Protein AF-A0A7K3S3Y4-F1 (afdb_monomer)

Sequence (277 aa):
LAARVAGQVHEAARRCLGPGQGELDRAAFEEIFPWRTGWASAVLTEGLLVPAGAGYRFAHEELGDWVQGAHLDLDAALRSLVHRWHRGSGGTVRPPSTEGEPRSLPVPRHRIGPVIQAMVLLGRRQGTAALAHRMADLIEALDRLWTDEGPRDEDAAWWAAHLLGGSLLRVPDARPYLGVLRVLAGRITRRSAAPEGPGDLGAYGEFGPWFWRRLRLPEEDRIDLLRRLVPADGLPRTDGDERYLDAVARRLALDAPAVQPLLCRWFTDERPLLVGP

Solvent-accessible surface area (backbone atoms only — not comparable to full-atom values): 15800 Å² total; per-residue (Å²): 110,69,70,58,54,52,52,42,52,52,50,52,29,51,53,12,72,41,95,54,81,52,30,31,47,57,67,62,43,40,70,68,29,36,64,93,77,49,42,36,59,48,39,48,72,74,46,54,34,36,84,44,94,87,24,29,28,53,56,48,58,71,59,39,18,47,54,27,9,74,67,52,62,57,67,63,46,45,42,61,53,52,47,46,66,70,67,72,76,50,98,63,82,77,70,82,75,66,92,77,68,78,79,78,70,81,79,59,76,88,63,46,53,24,57,29,35,26,49,52,48,42,24,73,75,66,33,63,66,55,36,46,50,55,46,46,52,30,53,56,46,42,62,70,27,44,51,94,93,41,62,78,39,61,65,25,28,49,47,28,40,50,46,45,53,54,30,53,58,64,43,88,62,38,68,89,40,47,68,55,52,51,50,52,35,51,49,49,26,52,57,61,65,56,92,78,67,74,98,64,58,59,64,56,53,77,68,41,50,71,50,66,69,62,39,47,55,59,67,70,62,46,51,56,52,39,65,56,33,40,40,42,57,36,58,94,69,75,90,87,71,72,39,39,60,52,55,48,52,53,47,35,74,75,40,42,86,73,39,52,68,59,55,61,62,50,79,78,57,84,72,77,64,48,75,62,134

Nearest PDB structures (foldseek):
  5vch-assembly2_B  TM=3.611E-01  e=4.356E+00  Kluyveromyces lactis
  7unk-assembly1_A  TM=2.572E-01  e=3.028E+00  Homo sapiens
  5vch-assembly1_A  TM=2.186E-01  e=3.028E+00  Kluyveromyces lactis
  7lbe-assembly1_A  TM=1.608E-01  e=6.269E+00  Human herpesvirus 5 strain Merlin

Structure (mmCIF, N/CA/C/O backbone):
data_AF-A0A7K3S3Y4-F1
#
_entry.id   AF-A0A7K3S3Y4-F1
#
loop_
_atom_site.group_PDB
_atom_site.id
_atom_site.type_symbol
_atom_site.label_atom_id
_atom_site.lab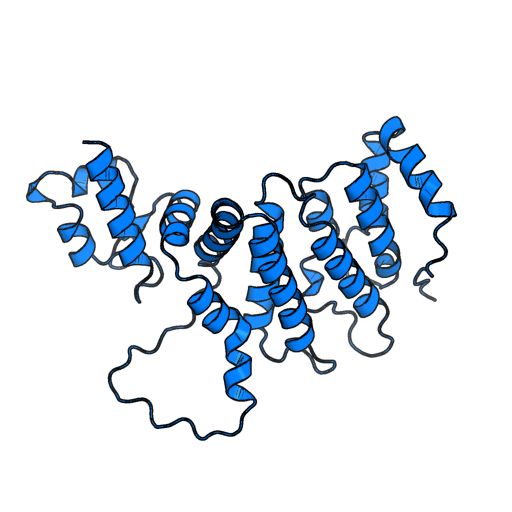el_alt_id
_atom_site.label_comp_id
_atom_site.label_asym_id
_atom_site.label_entity_id
_atom_site.label_seq_id
_atom_site.pdbx_PDB_ins_code
_atom_site.Cartn_x
_atom_site.Cartn_y
_atom_site.Cartn_z
_atom_site.occupancy
_atom_site.B_iso_or_equiv
_atom_site.auth_seq_id
_atom_site.auth_comp_id
_atom_site.auth_asym_id
_atom_site.auth_atom_id
_atom_site.pdbx_PDB_model_num
ATOM 1 N N . LEU A 1 1 ? -23.688 15.994 17.614 1.00 78.44 1 LEU A N 1
ATOM 2 C CA . LEU A 1 1 ? -23.702 14.511 17.641 1.00 78.44 1 LEU A CA 1
ATOM 3 C C . LEU A 1 1 ? -22.558 13.922 16.816 1.00 78.44 1 LEU A C 1
ATOM 5 O O . LEU A 1 1 ? -21.687 13.309 17.411 1.00 78.44 1 LEU A O 1
ATOM 9 N N . ALA A 1 2 ? -22.487 14.185 15.505 1.00 80.75 2 ALA A N 1
ATOM 10 C CA . ALA A 1 2 ? -21.451 13.643 14.612 1.00 80.75 2 ALA A CA 1
ATOM 11 C C . ALA A 1 2 ? -20.000 13.828 15.108 1.00 80.75 2 ALA A C 1
ATOM 13 O O . ALA A 1 2 ? -19.238 12.870 15.132 1.00 80.75 2 ALA A O 1
ATOM 14 N N . ALA A 1 3 ? -19.633 15.019 15.598 1.00 85.62 3 ALA A N 1
ATOM 15 C CA . ALA A 1 3 ? -18.290 15.271 16.139 1.00 85.62 3 ALA A CA 1
ATOM 16 C C . ALA A 1 3 ? -17.945 14.402 17.366 1.00 85.62 3 ALA A C 1
ATOM 18 O O . ALA A 1 3 ? -16.802 13.987 17.534 1.00 85.62 3 ALA A O 1
ATOM 19 N N . ARG A 1 4 ? -18.938 14.088 18.208 1.00 86.62 4 ARG A N 1
ATOM 20 C CA . ARG A 1 4 ? -18.759 13.212 19.374 1.00 86.62 4 ARG A CA 1
ATOM 21 C C . ARG A 1 4 ? -18.530 11.766 18.938 1.00 86.62 4 ARG A C 1
ATOM 23 O O . ARG A 1 4 ? -17.605 11.141 19.440 1.00 86.62 4 ARG A O 1
ATOM 30 N N . VAL A 1 5 ? -19.316 11.288 17.969 1.00 87.50 5 VAL A N 1
ATOM 31 C CA . VAL A 1 5 ? -19.150 9.948 17.379 1.00 87.50 5 VAL A CA 1
ATOM 32 C C . VAL A 1 5 ? -17.773 9.810 16.747 1.00 87.50 5 VAL A C 1
ATOM 34 O O . VAL A 1 5 ? -17.058 8.859 17.040 1.00 87.50 5 VAL A O 1
ATOM 37 N N . ALA A 1 6 ? -17.363 10.799 15.951 1.00 87.25 6 ALA A N 1
ATOM 38 C CA . ALA A 1 6 ? -16.031 10.829 15.364 1.00 87.25 6 ALA A CA 1
ATOM 39 C C . ALA A 1 6 ? -14.945 10.767 16.453 1.00 87.25 6 ALA A C 1
ATOM 41 O O . ALA A 1 6 ? -14.056 9.922 16.385 1.00 87.25 6 ALA A O 1
ATOM 42 N N . GLY A 1 7 ? -15.049 11.593 17.500 1.00 91.69 7 GLY A N 1
ATOM 43 C CA . GLY A 1 7 ? -14.117 11.571 18.631 1.00 91.69 7 GLY A CA 1
ATOM 44 C C . GLY A 1 7 ? -14.015 10.200 19.312 1.00 91.69 7 GLY A C 1
ATOM 45 O O . GLY A 1 7 ? -12.907 9.725 19.558 1.00 91.69 7 GLY A O 1
ATOM 46 N N . GLN A 1 8 ? -15.150 9.537 19.551 1.00 92.88 8 GLN A N 1
ATOM 47 C CA . GLN A 1 8 ? -15.208 8.193 20.140 1.00 92.88 8 GLN A CA 1
ATOM 48 C C . GLN A 1 8 ? -14.585 7.129 19.226 1.00 92.88 8 GLN A C 1
ATOM 50 O O . GLN A 1 8 ? -13.828 6.286 19.698 1.00 92.88 8 GLN A O 1
ATOM 55 N N . VAL A 1 9 ? -14.831 7.200 17.915 1.00 93.25 9 VAL A N 1
ATOM 56 C CA . VAL A 1 9 ? -14.208 6.307 16.922 1.00 93.25 9 VAL A CA 1
ATOM 57 C C . VAL A 1 9 ? -12.689 6.473 16.898 1.00 93.25 9 VAL A C 1
ATOM 59 O O . VAL A 1 9 ? -11.959 5.483 16.894 1.00 93.25 9 VAL A O 1
ATOM 62 N N . HIS A 1 10 ? -12.197 7.713 16.932 1.00 94.12 10 HIS A N 1
ATOM 63 C CA . HIS A 1 10 ? -10.761 7.979 16.993 1.00 94.12 10 HIS A CA 1
ATOM 64 C C . HIS A 1 10 ? -10.130 7.475 18.298 1.00 94.12 10 HIS A C 1
ATOM 66 O O . HIS A 1 10 ? -9.002 6.989 18.261 1.00 94.12 10 HIS A O 1
ATOM 72 N N . GLU A 1 11 ? -10.831 7.571 19.429 1.00 94.12 11 GLU A N 1
ATOM 73 C CA . GLU A 1 11 ? -10.360 7.014 20.702 1.00 94.12 11 GLU A CA 1
ATOM 74 C C . GLU A 1 11 ? -10.335 5.481 20.681 1.00 94.12 11 GLU A C 1
ATOM 76 O O . GLU A 1 11 ? -9.323 4.885 21.046 1.00 94.12 11 GLU A O 1
ATOM 81 N N . ALA A 1 12 ? -11.383 4.837 20.160 1.00 92.94 12 ALA A N 1
ATOM 82 C CA . ALA A 1 12 ? -11.418 3.386 19.989 1.00 92.94 12 ALA A CA 1
ATOM 83 C C . ALA A 1 12 ? -10.243 2.899 19.127 1.00 92.94 12 ALA A C 1
ATOM 85 O O . ALA A 1 12 ? -9.523 1.983 19.515 1.00 92.94 12 ALA A O 1
ATOM 86 N N . ALA A 1 13 ? -9.981 3.572 18.002 1.00 92.38 13 ALA A N 1
ATOM 87 C CA . ALA A 1 13 ? -8.862 3.243 17.126 1.00 92.38 13 ALA A CA 1
ATOM 88 C C . ALA A 1 13 ? -7.492 3.385 17.808 1.00 92.38 13 ALA A C 1
ATOM 90 O O . ALA A 1 13 ? -6.635 2.527 17.602 1.00 92.38 13 ALA A O 1
ATOM 91 N N . ARG A 1 14 ? -7.283 4.416 18.644 1.00 90.31 14 ARG A N 1
ATOM 92 C CA . ARG A 1 14 ? -6.053 4.549 19.445 1.00 90.31 14 ARG A CA 1
ATOM 93 C C . ARG A 1 14 ? -5.861 3.365 20.384 1.00 90.31 14 ARG A C 1
ATOM 95 O O . ARG A 1 14 ? -4.767 2.813 20.444 1.00 90.31 14 ARG A O 1
ATOM 102 N N . ARG A 1 15 ? -6.918 2.947 21.083 1.00 89.94 15 ARG A N 1
ATOM 103 C CA . ARG A 1 15 ? -6.838 1.827 22.033 1.00 89.94 15 ARG A CA 1
ATOM 104 C C . ARG A 1 15 ? -6.610 0.481 21.342 1.00 89.94 15 ARG A C 1
ATOM 106 O O . ARG A 1 15 ? -5.870 -0.341 21.871 1.00 89.94 15 ARG A O 1
ATOM 113 N N . CYS A 1 16 ? -7.122 0.297 20.122 1.00 88.00 16 CYS A N 1
ATOM 114 C CA . CYS A 1 16 ? -6.832 -0.885 19.300 1.00 88.00 16 CYS A CA 1
ATOM 115 C C . CYS A 1 16 ? -5.356 -1.009 18.867 1.00 88.00 16 CYS A C 1
ATOM 117 O O . CYS A 1 16 ? -4.930 -2.101 18.496 1.00 88.00 16 CYS A O 1
ATOM 119 N N . LEU A 1 17 ? -4.570 0.077 18.873 1.00 84.44 17 LEU A N 1
ATOM 120 C CA . LEU A 1 17 ? -3.125 0.028 18.589 1.00 84.44 17 LEU A CA 1
ATOM 121 C C . LEU A 1 17 ? -2.291 -0.460 19.783 1.00 84.44 17 LEU A C 1
ATOM 123 O O . LEU A 1 17 ? -1.097 -0.710 19.631 1.00 84.44 17 LEU A O 1
ATOM 127 N N . GLY A 1 18 ? -2.906 -0.572 20.964 1.00 73.75 18 GLY A N 1
ATOM 128 C CA . GLY A 1 18 ? -2.278 -1.127 22.154 1.00 73.75 18 GLY A CA 1
ATOM 129 C C . GLY A 1 18 ? -1.988 -2.634 22.036 1.00 73.75 18 GLY A C 1
ATOM 130 O O . GLY A 1 18 ? -2.160 -3.239 20.976 1.00 73.75 18 GLY A O 1
ATOM 131 N N . PRO A 1 19 ? -1.576 -3.288 23.135 1.00 65.69 19 PRO A N 1
ATOM 132 C CA . PRO A 1 19 ? -1.140 -4.691 23.135 1.00 65.69 19 PRO A CA 1
ATOM 133 C C . PRO A 1 19 ? -2.202 -5.706 22.665 1.00 65.69 19 PRO A C 1
ATOM 135 O O . PRO A 1 19 ? -1.857 -6.853 22.393 1.00 65.69 19 PRO A O 1
ATOM 138 N N . GLY A 1 20 ? -3.466 -5.293 22.517 1.00 62.38 20 GLY A N 1
ATOM 139 C CA . GLY A 1 20 ? -4.589 -6.102 22.029 1.00 62.38 20 GLY A CA 1
ATOM 140 C C . GLY A 1 20 ? -4.595 -6.414 20.527 1.00 62.38 20 GLY A C 1
ATOM 141 O O . GLY A 1 20 ? -5.620 -6.842 20.016 1.00 62.38 20 GLY A O 1
ATOM 142 N N . GLN A 1 21 ? -3.493 -6.199 19.797 1.00 71.62 21 GLN A N 1
ATOM 143 C CA . GLN A 1 21 ? -3.324 -6.632 18.396 1.00 71.62 21 GLN A CA 1
ATOM 144 C C . GLN A 1 21 ? -4.432 -6.173 17.424 1.00 71.62 21 GLN A C 1
ATOM 146 O O . GLN A 1 21 ? -4.700 -6.828 16.420 1.00 71.62 21 GLN A O 1
ATOM 151 N N . GLY A 1 22 ? -5.052 -5.014 17.662 1.00 76.75 22 GLY A N 1
ATOM 152 C CA . GLY A 1 22 ? -6.164 -4.512 16.846 1.00 76.75 22 GLY A CA 1
ATOM 153 C C . GLY A 1 22 ? -7.556 -4.741 17.427 1.00 76.75 22 GLY A C 1
ATOM 154 O O . GLY A 1 22 ? -8.518 -4.223 16.858 1.00 76.75 22 GLY A O 1
ATOM 155 N N . GLU A 1 23 ? -7.668 -5.449 18.550 1.00 86.50 23 GLU A N 1
ATOM 156 C CA . GLU A 1 23 ? -8.907 -5.592 19.313 1.00 86.50 23 GLU A CA 1
ATOM 157 C C . GLU A 1 23 ? -9.031 -4.499 20.383 1.00 86.50 23 GLU A C 1
ATOM 159 O O . GLU A 1 23 ? -8.057 -4.062 20.999 1.00 86.50 23 GLU A O 1
ATOM 164 N N . LEU A 1 24 ? -10.264 -4.050 20.593 1.00 91.25 24 LEU A N 1
ATOM 165 C CA . LEU A 1 24 ? -10.690 -3.234 21.718 1.00 91.25 24 LEU A CA 1
ATOM 166 C C . LEU A 1 24 ? -11.260 -4.167 22.786 1.00 91.25 24 LEU A C 1
ATOM 168 O O . LEU A 1 24 ? -12.247 -4.864 22.534 1.00 91.25 24 LEU A O 1
ATOM 172 N N . ASP A 1 25 ? -10.661 -4.191 23.973 1.00 91.19 25 ASP A N 1
ATOM 173 C CA . ASP A 1 25 ? -11.186 -5.001 25.068 1.00 91.19 25 ASP A CA 1
ATOM 174 C C . ASP A 1 25 ? -12.583 -4.519 25.518 1.00 91.19 25 ASP A C 1
ATOM 176 O O . ASP A 1 25 ? -13.023 -3.403 25.221 1.00 91.19 25 ASP A O 1
ATOM 180 N N . ARG A 1 26 ? -13.317 -5.380 26.232 1.00 91.50 26 ARG A N 1
ATOM 181 C CA . ARG A 1 26 ? -14.703 -5.084 26.638 1.00 91.50 26 ARG A CA 1
ATOM 182 C C . ARG A 1 26 ? -14.813 -3.886 27.577 1.00 91.50 26 ARG A C 1
ATOM 184 O O . ARG A 1 26 ? -15.823 -3.190 27.522 1.00 91.50 26 ARG A O 1
ATOM 191 N N . ALA A 1 27 ? -13.819 -3.668 28.437 1.00 91.62 27 ALA A N 1
ATOM 192 C CA . ALA A 1 27 ? -13.842 -2.574 29.399 1.00 91.62 27 ALA A CA 1
ATOM 193 C C . ALA A 1 27 ? -13.648 -1.233 28.682 1.00 91.62 27 ALA A C 1
ATOM 195 O O . ALA A 1 27 ? -14.432 -0.307 28.878 1.00 91.62 27 ALA A O 1
ATOM 196 N N . ALA A 1 28 ? -12.673 -1.164 27.775 1.00 92.12 28 ALA A N 1
ATOM 197 C CA . ALA A 1 28 ? -12.430 -0.015 26.921 1.00 92.12 28 ALA A CA 1
ATOM 198 C C . ALA A 1 28 ? -13.605 0.255 25.970 1.00 92.12 28 ALA A C 1
ATOM 200 O O . ALA A 1 28 ? -13.952 1.413 25.745 1.00 92.12 28 ALA A O 1
ATOM 201 N N . PHE A 1 29 ? -14.254 -0.790 25.442 1.00 93.94 29 PHE A N 1
ATOM 202 C CA . PHE A 1 29 ? -15.472 -0.633 24.646 1.00 93.94 29 PHE A CA 1
ATOM 203 C C . PHE A 1 29 ? -16.601 0.011 25.455 1.00 93.94 29 PHE A C 1
ATOM 205 O O . PHE A 1 29 ? -17.167 0.996 24.991 1.00 93.94 29 PHE A O 1
ATOM 212 N N . GLU A 1 30 ? -16.896 -0.489 26.659 1.00 94.44 30 GLU A N 1
ATOM 213 C CA . GLU A 1 30 ? -17.970 0.062 27.500 1.00 94.44 30 GLU A CA 1
ATOM 214 C C . GLU A 1 30 ? -17.675 1.494 27.966 1.00 94.44 30 GLU A C 1
ATOM 216 O O . GLU A 1 30 ? -18.580 2.323 28.075 1.00 94.44 30 GLU A O 1
ATOM 221 N N . GLU A 1 31 ? -16.405 1.822 28.201 1.00 94.38 31 GLU A N 1
ATOM 222 C CA . GLU A 1 31 ? -15.994 3.182 28.550 1.00 94.38 31 GLU A CA 1
ATOM 223 C C . GLU A 1 31 ? -16.272 4.174 27.408 1.00 94.38 31 GLU A C 1
ATOM 225 O O . GLU A 1 31 ? -16.770 5.280 27.640 1.00 94.38 31 GLU A O 1
ATOM 230 N N . ILE A 1 32 ? -15.983 3.776 26.164 1.00 94.44 32 ILE A N 1
ATOM 231 C CA . ILE A 1 32 ? -16.151 4.630 24.981 1.00 94.44 32 ILE A CA 1
ATOM 232 C C . ILE A 1 32 ? -17.615 4.651 24.515 1.00 94.44 32 ILE A C 1
ATOM 234 O O . ILE A 1 32 ? -18.126 5.715 24.144 1.00 94.44 32 ILE A O 1
ATOM 238 N N . PHE A 1 33 ? -18.297 3.505 24.556 1.00 94.69 33 PHE A N 1
ATOM 239 C CA . PHE A 1 33 ? -19.667 3.291 24.084 1.00 94.69 33 PHE A CA 1
ATOM 240 C C . PHE A 1 33 ? -20.527 2.639 25.177 1.00 94.69 33 PHE A C 1
ATOM 242 O O . PHE A 1 33 ? -20.762 1.437 25.127 1.00 94.69 33 PHE A O 1
ATOM 249 N N . PRO A 1 34 ? -21.058 3.412 26.140 1.00 94.50 34 PRO A N 1
ATOM 250 C CA . PRO A 1 34 ? -21.762 2.818 27.272 1.00 94.50 34 PRO A CA 1
ATOM 251 C C . PRO A 1 34 ? -23.074 2.124 26.876 1.00 94.50 34 PRO A C 1
ATOM 253 O O . PRO A 1 34 ? -23.901 2.704 26.157 1.00 94.50 34 PRO A O 1
ATOM 256 N N . TRP A 1 35 ? -23.335 0.934 27.427 1.00 92.19 35 TRP A N 1
ATOM 257 C CA . TRP A 1 35 ? -24.617 0.227 27.281 1.00 92.19 35 TRP A CA 1
ATOM 258 C C . TRP A 1 35 ? -25.782 1.048 27.832 1.00 92.19 35 TRP A C 1
ATOM 260 O O . TRP A 1 35 ? -26.833 1.147 27.200 1.00 92.19 35 TRP A O 1
ATOM 270 N N . ARG A 1 36 ? -25.580 1.707 28.984 1.00 92.25 36 ARG A N 1
ATOM 271 C CA . ARG A 1 36 ? -26.623 2.476 29.696 1.00 92.25 36 ARG A CA 1
ATOM 272 C C . ARG A 1 36 ? -27.229 3.622 28.880 1.00 92.25 36 ARG A C 1
ATOM 274 O O . ARG A 1 36 ? -28.320 4.084 29.189 1.00 92.25 36 ARG A O 1
ATOM 281 N N . THR A 1 37 ? -26.507 4.114 27.877 1.00 90.75 37 THR A N 1
ATOM 282 C CA . THR A 1 37 ? -26.944 5.206 26.998 1.00 90.75 37 THR A CA 1
ATOM 283 C C . THR A 1 37 ? -27.369 4.712 25.611 1.00 90.75 37 THR A C 1
ATOM 285 O O . THR A 1 37 ? -27.675 5.538 24.756 1.00 90.75 37 THR A O 1
ATOM 288 N N . GLY A 1 38 ? -27.372 3.395 25.366 1.00 90.75 38 GLY A N 1
ATOM 289 C CA . GLY A 1 38 ? -27.734 2.779 24.083 1.00 90.75 38 GLY A CA 1
ATOM 290 C C . GLY A 1 38 ? -26.659 2.864 22.992 1.00 90.75 38 GLY A C 1
ATOM 291 O O . GLY A 1 38 ? -26.880 2.383 21.882 1.00 90.75 38 GLY A O 1
ATOM 292 N N . TRP A 1 39 ? -25.488 3.442 23.287 1.00 93.19 39 TRP A N 1
ATOM 293 C CA . TRP A 1 39 ? -24.421 3.638 22.298 1.00 93.19 39 TRP A CA 1
ATOM 294 C C . TRP A 1 39 ? -23.791 2.326 21.846 1.00 93.19 39 TRP A C 1
ATOM 296 O O . TRP A 1 39 ? -23.583 2.151 20.649 1.00 93.19 39 TRP A O 1
ATOM 306 N N . ALA A 1 40 ? -23.531 1.401 22.775 1.00 93.12 40 ALA A N 1
ATOM 307 C CA . ALA A 1 40 ? -23.026 0.069 22.446 1.00 93.12 40 ALA A CA 1
ATOM 308 C C . ALA A 1 40 ? -23.927 -0.638 21.423 1.00 93.12 40 ALA A C 1
ATOM 310 O O . ALA A 1 40 ? -23.458 -1.063 20.369 1.00 93.12 40 ALA A O 1
ATOM 311 N N . SER A 1 41 ? -25.235 -0.692 21.692 1.00 93.00 41 SER A N 1
ATOM 312 C CA . SER A 1 41 ? -26.210 -1.311 20.792 1.00 93.00 41 SER A CA 1
ATOM 313 C C . SER A 1 41 ? -26.231 -0.643 19.420 1.00 93.00 41 SER A C 1
ATOM 315 O O . SER A 1 41 ? -26.242 -1.347 18.414 1.00 93.00 41 SER A O 1
ATOM 317 N N . ALA A 1 42 ? -26.190 0.692 19.362 1.00 93.25 42 ALA A N 1
ATOM 318 C CA . ALA A 1 42 ? -26.152 1.423 18.097 1.00 93.25 42 ALA A CA 1
ATOM 319 C C . ALA A 1 42 ? -24.884 1.097 17.289 1.00 93.25 42 ALA A C 1
ATOM 321 O O . ALA A 1 42 ? -24.976 0.739 16.125 1.00 93.25 42 ALA A O 1
ATOM 322 N N . VAL A 1 43 ? -23.704 1.137 17.911 1.00 93.75 43 VAL A N 1
ATOM 323 C CA . VAL A 1 43 ? -22.420 0.860 17.239 1.00 93.75 43 VAL A CA 1
ATOM 324 C C . VAL A 1 43 ? -22.343 -0.562 16.678 1.00 93.75 43 VAL A C 1
ATOM 326 O O . VAL A 1 43 ? -21.780 -0.757 15.601 1.00 93.75 43 VAL A O 1
ATOM 329 N N . LEU A 1 44 ? -22.911 -1.541 17.387 1.00 94.56 44 LEU A N 1
ATOM 330 C CA . LEU A 1 44 ? -22.964 -2.934 16.935 1.00 94.56 44 LEU A CA 1
ATOM 331 C C . LEU A 1 44 ? -24.028 -3.152 15.851 1.00 94.56 44 LEU A C 1
ATOM 333 O O . LEU A 1 44 ? -23.782 -3.880 14.895 1.00 94.56 44 LEU A O 1
ATOM 337 N N . THR A 1 45 ? -25.192 -2.508 15.979 1.00 94.75 45 THR A N 1
ATOM 338 C CA . THR A 1 45 ? -26.296 -2.631 15.007 1.00 94.75 45 THR A CA 1
ATOM 339 C C . THR A 1 45 ? -25.945 -1.965 13.680 1.00 94.75 45 THR A C 1
ATOM 341 O O . THR A 1 45 ? -26.169 -2.546 12.624 1.00 94.75 45 THR A O 1
ATOM 344 N N . GLU A 1 46 ? -25.326 -0.785 13.732 1.00 92.81 46 GLU A N 1
ATOM 345 C CA . GLU A 1 46 ? -24.835 -0.056 12.555 1.00 92.81 46 GLU A CA 1
ATOM 346 C C . GLU A 1 46 ? -23.546 -0.669 11.976 1.00 92.81 46 GLU A C 1
ATOM 348 O O . GLU A 1 46 ? -22.994 -0.159 11.003 1.00 92.81 46 GLU A O 1
ATOM 353 N N . GLY A 1 47 ? -23.027 -1.748 12.576 1.00 92.25 47 GLY A N 1
ATOM 354 C CA . GLY A 1 47 ? -21.874 -2.480 12.058 1.00 92.25 47 GLY A CA 1
ATOM 355 C C . GLY A 1 47 ? -20.570 -1.682 12.069 1.00 92.25 47 GLY A C 1
ATOM 356 O O . GLY A 1 47 ? -19.674 -1.961 11.281 1.00 92.25 47 GLY A O 1
ATOM 357 N N . LEU A 1 48 ? -20.422 -0.688 12.945 1.00 93.31 48 LEU A N 1
ATOM 358 C CA . LEU A 1 48 ? -19.165 0.051 13.074 1.00 93.31 48 LEU A CA 1
ATOM 359 C C . LEU A 1 48 ? -18.093 -0.811 13.763 1.00 93.31 48 LEU A C 1
ATOM 361 O O . LEU A 1 48 ? -16.946 -0.879 13.309 1.00 93.31 48 LEU A O 1
ATOM 365 N N . LEU A 1 49 ? -18.481 -1.496 14.842 1.00 94.06 49 LEU A N 1
ATOM 366 C CA . LEU A 1 49 ? -17.669 -2.505 15.519 1.00 94.06 49 LEU A CA 1
ATOM 367 C C . LEU A 1 49 ? -18.410 -3.843 15.517 1.00 94.06 49 LEU A C 1
ATOM 369 O O . LEU A 1 49 ? -19.636 -3.886 15.557 1.00 94.06 49 LEU A O 1
ATOM 373 N N . VAL A 1 50 ? -17.655 -4.937 15.508 1.00 94.56 50 VAL A N 1
ATOM 374 C CA . VAL A 1 50 ? -18.172 -6.304 15.630 1.00 94.56 50 VAL A CA 1
ATOM 375 C C . VAL A 1 50 ? -17.428 -7.051 16.731 1.00 94.56 50 VAL A C 1
ATOM 377 O O . VAL A 1 50 ? -16.245 -6.770 16.958 1.00 94.56 50 VAL A O 1
ATOM 380 N N . PRO A 1 51 ? -18.078 -8.009 17.412 1.00 92.56 51 PRO A N 1
ATOM 381 C CA . PRO A 1 51 ? -17.393 -8.895 18.341 1.00 92.56 51 PRO A CA 1
ATOM 382 C C . PRO A 1 51 ? -16.260 -9.655 17.642 1.00 92.56 51 PRO A C 1
ATOM 384 O O . PRO A 1 51 ? -16.440 -10.189 16.545 1.00 92.56 51 PRO A O 1
ATOM 387 N N . ALA A 1 52 ? -15.097 -9.715 18.282 1.00 87.44 52 ALA A N 1
ATOM 388 C CA . ALA A 1 52 ? -13.954 -10.501 17.834 1.00 87.44 52 ALA A CA 1
ATOM 389 C C . ALA A 1 52 ? -13.198 -11.029 19.051 1.00 87.44 52 ALA A C 1
ATOM 391 O O . ALA A 1 52 ? -12.786 -10.256 19.912 1.00 87.44 52 ALA A O 1
ATOM 392 N N . GLY A 1 53 ? -13.085 -12.357 19.145 1.00 85.31 53 GLY A N 1
ATOM 393 C CA . GLY A 1 53 ? -12.446 -13.011 20.281 1.00 85.31 53 GLY A CA 1
ATOM 394 C C . GLY A 1 53 ? -13.069 -12.593 21.615 1.00 85.31 53 GLY A C 1
ATOM 395 O O . GLY A 1 53 ? -14.268 -12.770 21.852 1.00 85.31 53 GLY A O 1
ATOM 396 N N . ALA A 1 54 ? -12.237 -12.037 22.496 1.00 84.31 54 ALA A N 1
ATOM 397 C CA . ALA A 1 54 ? -12.662 -11.557 23.807 1.00 84.31 54 ALA A CA 1
ATOM 398 C C . ALA A 1 54 ? -13.208 -10.119 23.780 1.00 84.31 54 ALA A C 1
ATOM 400 O O . ALA A 1 54 ? -13.836 -9.710 24.757 1.00 84.31 54 ALA A O 1
ATOM 401 N N . GLY A 1 55 ? -13.009 -9.369 22.694 1.00 91.44 55 GLY A N 1
ATOM 402 C CA . GLY A 1 55 ? -13.336 -7.950 22.583 1.00 91.44 55 GLY A CA 1
ATOM 403 C C . GLY A 1 55 ? -14.107 -7.600 21.311 1.00 91.44 55 GLY A C 1
ATOM 404 O O . GLY A 1 55 ? -15.011 -8.321 20.879 1.00 91.44 55 GLY A O 1
ATOM 405 N N . TYR A 1 56 ? -13.762 -6.451 20.739 1.00 93.12 56 TYR A N 1
ATOM 406 C CA . TYR A 1 56 ? -14.395 -5.877 19.557 1.00 93.12 56 TYR A CA 1
ATOM 407 C C . TYR A 1 56 ? -13.345 -5.409 18.554 1.00 93.12 56 TYR A C 1
ATOM 409 O O . TYR A 1 56 ? -12.257 -4.982 18.928 1.00 93.12 56 TYR A O 1
ATOM 417 N N . ARG A 1 57 ? -13.685 -5.417 17.268 1.00 92.19 57 ARG A N 1
ATOM 418 C CA . ARG A 1 57 ? -12.856 -4.839 16.200 1.00 92.19 57 ARG A CA 1
ATOM 419 C C . ARG A 1 57 ? -13.711 -4.031 15.240 1.00 92.19 57 ARG A C 1
ATOM 421 O O . ARG A 1 57 ? -14.924 -4.216 15.189 1.00 92.19 57 ARG A O 1
ATOM 428 N N . PHE A 1 58 ? -13.080 -3.181 14.437 1.00 94.00 58 PHE A N 1
ATOM 429 C CA . PHE A 1 58 ? -13.761 -2.547 13.310 1.00 94.00 58 PHE A CA 1
ATOM 430 C C . PHE A 1 58 ? -14.295 -3.610 12.353 1.00 94.00 58 PHE A C 1
ATOM 432 O O . PHE A 1 58 ? -13.579 -4.546 11.983 1.00 94.00 58 PHE A O 1
ATOM 439 N N . ALA A 1 59 ? -15.570 -3.478 11.986 1.00 93.25 59 ALA A N 1
ATOM 440 C CA . ALA A 1 59 ? -16.202 -4.417 11.067 1.00 93.25 59 ALA A CA 1
ATOM 441 C C . ALA A 1 59 ? -15.561 -4.326 9.680 1.00 93.25 59 ALA A C 1
ATOM 443 O O . ALA A 1 59 ? -15.218 -5.344 9.081 1.00 93.25 59 ALA A O 1
ATOM 444 N N . HIS A 1 60 ? -15.345 -3.090 9.221 1.00 92.19 60 HIS A N 1
ATOM 445 C CA . HIS A 1 60 ? -14.672 -2.779 7.971 1.00 92.19 60 HIS A CA 1
ATOM 446 C C . HIS A 1 60 ? -13.177 -2.575 8.207 1.00 92.19 60 HIS A C 1
ATOM 448 O O . HIS A 1 60 ? -12.765 -1.593 8.827 1.00 92.19 60 HIS A O 1
ATOM 454 N N . GLU A 1 61 ? -12.374 -3.495 7.678 1.00 89.31 61 GLU A N 1
ATOM 455 C CA . GLU A 1 61 ? -10.915 -3.473 7.801 1.00 89.31 61 GLU A CA 1
ATOM 456 C C . GLU A 1 61 ? -10.316 -2.189 7.220 1.00 89.31 61 GLU A C 1
ATOM 458 O O . GLU A 1 61 ? -9.562 -1.513 7.908 1.00 89.31 61 GLU A O 1
ATOM 463 N N . GLU A 1 62 ? -10.743 -1.763 6.025 1.00 90.69 62 GLU A N 1
ATOM 464 C CA . GLU A 1 62 ? -10.237 -0.532 5.401 1.00 90.69 62 GLU A CA 1
ATOM 465 C C . GLU A 1 62 ? -10.488 0.722 6.254 1.00 90.69 62 GLU A C 1
ATOM 467 O O . GLU A 1 62 ? -9.623 1.597 6.350 1.00 90.69 62 GLU A O 1
ATOM 472 N N . LEU A 1 63 ? -11.659 0.806 6.899 1.00 91.44 63 LEU A N 1
ATOM 473 C CA . LEU A 1 63 ? -11.980 1.896 7.821 1.00 91.44 63 LEU A CA 1
ATOM 474 C C . LEU A 1 63 ? -11.101 1.813 9.072 1.00 91.44 63 LEU A C 1
ATOM 476 O O . LEU A 1 63 ? -10.517 2.818 9.474 1.00 91.44 63 LEU A O 1
ATOM 480 N N . GLY A 1 64 ? -11.003 0.623 9.672 1.00 91.81 64 GLY A N 1
ATOM 481 C CA . GLY A 1 64 ? -10.164 0.376 10.841 1.00 91.81 64 GLY A CA 1
ATOM 482 C C . GLY A 1 64 ? -8.713 0.770 10.582 1.00 91.81 64 GLY A C 1
ATOM 483 O O . GLY A 1 64 ? -8.152 1.560 11.337 1.00 91.81 64 GLY A O 1
ATOM 484 N N . ASP A 1 65 ? -8.143 0.315 9.469 1.00 93.88 65 ASP A N 1
ATOM 485 C CA . ASP A 1 65 ? -6.792 0.646 9.026 1.00 93.88 65 ASP A CA 1
ATOM 486 C C . ASP A 1 65 ? -6.590 2.144 8.850 1.00 93.88 65 ASP A C 1
ATOM 488 O O . ASP A 1 65 ? -5.570 2.692 9.268 1.00 93.88 65 ASP A O 1
ATOM 492 N N . TRP A 1 66 ? -7.557 2.819 8.227 1.00 93.75 66 TRP A N 1
ATOM 493 C CA . TRP A 1 66 ? -7.477 4.251 7.979 1.00 93.75 66 TRP A CA 1
ATOM 494 C C . TRP A 1 66 ? -7.485 5.060 9.282 1.00 93.75 66 TRP A C 1
ATOM 496 O O . TRP A 1 66 ? -6.621 5.923 9.470 1.00 93.75 66 TRP A O 1
ATOM 506 N N . VAL A 1 67 ? -8.406 4.767 10.211 1.00 93.94 67 VAL A N 1
ATOM 507 C CA . VAL A 1 67 ? -8.477 5.493 11.492 1.00 93.94 67 VAL A CA 1
ATOM 508 C C . VAL A 1 67 ? -7.293 5.134 12.396 1.00 93.94 67 VAL A C 1
ATOM 510 O O . VAL A 1 67 ? -6.728 6.017 13.039 1.00 93.94 67 VAL A O 1
ATOM 513 N N . GLN A 1 68 ? -6.882 3.865 12.440 1.00 93.75 68 GLN A N 1
ATOM 514 C CA . GLN A 1 68 ? -5.735 3.419 13.238 1.00 93.75 68 GLN A CA 1
ATOM 515 C C . GLN A 1 68 ? -4.424 3.999 12.694 1.00 93.75 68 GLN A C 1
ATOM 517 O O . GLN A 1 68 ? -3.641 4.564 13.455 1.00 93.75 68 GLN A O 1
ATOM 522 N N . GLY A 1 69 ? -4.208 3.966 11.377 1.00 93.25 69 GLY A N 1
ATOM 523 C CA . GLY A 1 69 ? -3.030 4.556 10.739 1.00 93.25 69 GLY A CA 1
ATOM 524 C C . GLY A 1 69 ? -2.890 6.061 10.989 1.00 93.25 69 GLY A C 1
ATOM 525 O O . GLY A 1 69 ? -1.778 6.580 11.013 1.00 93.25 69 GLY A O 1
ATOM 526 N N . ALA A 1 70 ? -3.994 6.770 11.249 1.00 93.88 70 ALA A N 1
ATOM 527 C CA . ALA A 1 70 ? -3.961 8.189 11.600 1.00 93.88 70 ALA A CA 1
ATOM 528 C C . ALA A 1 70 ? -3.345 8.487 12.978 1.00 93.88 70 ALA A C 1
ATOM 530 O O . ALA A 1 70 ? -2.905 9.624 13.187 1.00 93.88 70 ALA A O 1
ATOM 531 N N . HIS A 1 71 ? -3.318 7.496 13.876 1.00 93.62 71 HIS A N 1
ATOM 532 C CA . HIS A 1 71 ? -2.780 7.593 15.240 1.00 93.62 71 HIS A CA 1
ATOM 533 C C . HIS A 1 71 ? -1.505 6.771 15.461 1.00 93.62 71 HIS A C 1
ATOM 535 O O . HIS A 1 71 ? -0.914 6.851 16.535 1.00 93.62 71 HIS A O 1
ATOM 541 N N . LEU A 1 72 ? -1.093 5.969 14.480 1.00 93.38 72 LEU A N 1
ATOM 542 C CA . LEU A 1 72 ? 0.099 5.136 14.568 1.00 93.38 72 LEU A CA 1
ATOM 543 C C . LEU A 1 72 ? 1.371 6.000 14.615 1.00 93.38 72 LEU A C 1
ATOM 545 O O . LEU A 1 72 ? 1.585 6.844 13.743 1.00 93.38 72 LEU A O 1
ATOM 549 N N . ASP A 1 73 ? 2.258 5.727 15.576 1.00 92.38 73 ASP A N 1
ATOM 550 C CA . ASP A 1 73 ? 3.645 6.202 15.526 1.00 92.38 73 ASP A CA 1
ATOM 551 C C . ASP A 1 73 ? 4.414 5.397 14.467 1.00 92.38 73 ASP A C 1
ATOM 553 O O . ASP A 1 73 ? 4.894 4.284 14.708 1.00 92.38 73 ASP A O 1
ATOM 557 N N . LEU A 1 74 ? 4.484 5.960 13.260 1.00 94.00 74 LEU A N 1
ATOM 558 C CA . LEU A 1 74 ? 5.127 5.328 12.113 1.00 94.00 74 LEU A CA 1
ATOM 559 C C . LEU A 1 74 ? 6.627 5.094 12.342 1.00 94.00 74 LEU A C 1
ATOM 561 O O . LEU A 1 74 ? 7.151 4.072 11.908 1.00 94.00 74 LEU A O 1
ATOM 565 N N . ASP A 1 75 ? 7.319 5.998 13.037 1.00 93.12 75 ASP A N 1
ATOM 566 C CA . ASP A 1 75 ? 8.756 5.868 13.283 1.00 93.12 75 ASP A CA 1
ATOM 567 C C . ASP A 1 75 ? 9.057 4.720 14.244 1.00 93.12 75 ASP A C 1
ATOM 569 O O . ASP A 1 75 ? 9.952 3.906 13.993 1.00 93.12 75 ASP A O 1
ATOM 573 N N . ALA A 1 76 ? 8.290 4.618 15.330 1.00 90.31 76 ALA A N 1
ATOM 574 C CA . ALA A 1 76 ? 8.389 3.486 16.242 1.00 90.31 76 ALA A CA 1
ATOM 575 C C . ALA A 1 76 ? 8.029 2.164 15.542 1.00 90.31 76 ALA A C 1
ATOM 577 O O . ALA A 1 76 ? 8.733 1.165 15.724 1.00 90.31 76 ALA A O 1
ATOM 578 N N . ALA A 1 77 ? 6.988 2.169 14.700 1.00 92.19 77 ALA A N 1
ATOM 579 C CA . ALA A 1 77 ? 6.569 0.997 13.937 1.00 92.19 77 ALA A CA 1
ATOM 580 C C . ALA A 1 77 ? 7.659 0.528 12.960 1.00 92.19 77 ALA A C 1
ATOM 582 O O . ALA A 1 77 ? 8.074 -0.626 13.031 1.00 92.19 77 ALA A O 1
ATOM 583 N N . LEU A 1 78 ? 8.193 1.408 12.105 1.00 93.25 78 LEU A N 1
ATOM 584 C CA . LEU A 1 78 ? 9.263 1.056 11.161 1.00 93.25 78 LEU A CA 1
ATOM 585 C C . LEU A 1 78 ? 10.524 0.577 11.887 1.00 93.25 78 LEU A C 1
ATOM 587 O O . LEU A 1 78 ? 11.155 -0.398 11.471 1.00 93.25 78 LEU A O 1
ATOM 591 N N . ARG A 1 79 ? 10.867 1.201 13.021 1.00 91.00 79 ARG A N 1
ATOM 592 C CA . ARG A 1 79 ? 12.007 0.769 13.838 1.00 91.00 79 ARG A CA 1
ATOM 593 C C . ARG A 1 79 ? 11.840 -0.661 14.358 1.00 91.00 79 ARG A C 1
ATOM 595 O O . ARG A 1 79 ? 12.809 -1.413 14.362 1.00 91.00 79 ARG A O 1
ATOM 602 N N . SER A 1 80 ? 10.633 -1.026 14.786 1.00 89.88 80 SER A N 1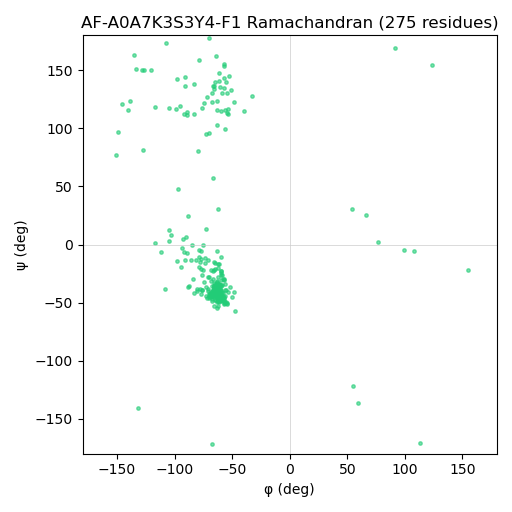
ATOM 603 C CA . SER A 1 80 ? 10.316 -2.358 15.318 1.00 89.88 80 SER A CA 1
ATOM 604 C C . SER A 1 80 ? 10.165 -3.423 14.222 1.00 89.88 80 SER A C 1
ATOM 606 O O . SER A 1 80 ? 10.673 -4.536 14.351 1.00 89.88 80 SER A O 1
ATOM 608 N N . LEU A 1 81 ? 9.490 -3.085 13.121 1.00 91.81 81 LEU A N 1
ATOM 609 C CA . LEU A 1 81 ? 9.137 -4.036 12.065 1.00 91.81 81 LEU A CA 1
ATOM 610 C C . LEU A 1 81 ? 10.278 -4.262 11.073 1.00 91.81 81 LEU A C 1
ATOM 612 O O . LEU A 1 81 ? 10.534 -5.399 10.697 1.00 91.81 81 LEU A O 1
ATOM 616 N N . VAL A 1 82 ? 10.969 -3.191 10.675 1.00 91.12 82 VAL A N 1
ATOM 617 C CA . VAL A 1 82 ? 11.954 -3.221 9.583 1.00 91.12 82 VAL A CA 1
ATOM 618 C C . VAL A 1 82 ? 13.382 -3.095 10.098 1.00 91.12 82 VAL A C 1
ATOM 620 O O . VAL A 1 82 ? 14.267 -3.768 9.587 1.00 91.12 82 VAL A O 1
ATOM 623 N N . HIS A 1 83 ? 13.635 -2.265 11.116 1.00 86.62 83 HIS A N 1
ATOM 624 C CA . HIS A 1 83 ? 15.005 -1.954 11.558 1.00 86.62 83 HIS A CA 1
ATOM 625 C C . HIS A 1 83 ? 15.446 -2.667 12.844 1.00 86.62 83 HIS A C 1
ATOM 627 O O . HIS A 1 83 ? 16.525 -2.377 13.363 1.00 86.62 83 HIS A O 1
ATOM 633 N N . ARG A 1 84 ? 14.664 -3.621 13.368 1.00 81.81 84 ARG A N 1
ATOM 634 C CA . ARG A 1 84 ? 15.015 -4.354 14.601 1.00 81.81 84 ARG A CA 1
ATOM 635 C C . ARG A 1 84 ? 16.333 -5.121 14.498 1.00 81.81 84 ARG A C 1
ATOM 637 O O . ARG A 1 84 ? 17.039 -5.244 15.496 1.00 81.81 84 ARG A O 1
ATOM 644 N N . TRP A 1 85 ? 16.688 -5.581 13.301 1.00 70.62 85 TRP A N 1
ATOM 645 C CA . TRP A 1 85 ? 17.902 -6.353 13.043 1.00 70.62 85 TRP A CA 1
ATOM 646 C C . TRP A 1 85 ? 19.181 -5.561 13.361 1.00 70.62 85 TRP A C 1
ATOM 648 O O . TRP A 1 85 ? 20.161 -6.149 13.811 1.00 70.62 85 TRP A O 1
ATOM 658 N N . HIS A 1 86 ? 19.153 -4.223 13.268 1.00 65.31 86 HIS A N 1
ATOM 659 C CA . HIS A 1 86 ? 20.278 -3.371 13.672 1.00 65.31 86 HIS A CA 1
ATOM 660 C C . HIS A 1 86 ? 20.650 -3.521 15.157 1.00 65.31 86 HIS A C 1
ATOM 662 O O . HIS A 1 86 ? 21.786 -3.235 15.531 1.00 65.31 86 HIS A O 1
ATOM 668 N N . ARG A 1 87 ? 19.725 -3.982 16.013 1.00 59.66 87 ARG A N 1
ATOM 669 C CA . ARG A 1 87 ? 19.990 -4.206 17.444 1.00 59.66 87 ARG A CA 1
ATOM 670 C C . ARG A 1 87 ? 20.751 -5.503 17.727 1.00 59.66 87 ARG A C 1
ATOM 672 O O . ARG A 1 87 ? 21.326 -5.616 18.801 1.00 59.66 87 ARG A O 1
ATOM 679 N N . GLY A 1 88 ? 20.756 -6.462 16.797 1.00 52.28 88 GLY A N 1
ATOM 680 C CA . GLY A 1 88 ? 21.443 -7.751 16.950 1.00 52.28 88 GLY A CA 1
ATOM 681 C C . GLY A 1 88 ? 22.883 -7.770 16.429 1.00 52.28 88 GLY A C 1
ATOM 682 O O . GLY A 1 88 ? 23.623 -8.697 16.732 1.00 52.28 88 GLY A O 1
ATOM 683 N N . SER A 1 89 ? 23.296 -6.758 15.658 1.00 47.97 89 SER A N 1
ATOM 684 C CA . SER A 1 89 ? 24.626 -6.706 15.022 1.00 47.97 89 SER A CA 1
ATOM 685 C C . SER A 1 89 ? 25.714 -6.050 15.884 1.00 47.97 89 SER A C 1
ATOM 687 O O . SER A 1 89 ? 26.883 -6.071 15.510 1.00 47.97 89 SER A O 1
ATOM 689 N N . GLY A 1 90 ? 25.351 -5.461 17.027 1.00 42.28 90 GLY A N 1
ATOM 690 C CA . GLY A 1 90 ? 26.294 -4.986 18.037 1.00 42.28 90 GLY A CA 1
ATOM 691 C C . GLY A 1 90 ? 26.291 -5.952 19.213 1.00 42.28 90 GLY A C 1
ATOM 692 O O . GLY A 1 90 ? 25.259 -6.112 19.854 1.00 42.28 90 GLY A O 1
ATOM 693 N N . GLY A 1 91 ? 27.424 -6.599 19.490 1.00 39.00 91 GLY A N 1
ATOM 694 C CA . GLY A 1 91 ? 27.624 -7.499 20.630 1.00 39.00 91 GLY A CA 1
ATOM 695 C C . GLY A 1 91 ? 27.582 -6.791 21.987 1.00 39.00 91 GLY A C 1
ATOM 696 O O . GLY A 1 91 ? 28.538 -6.855 22.753 1.00 39.00 91 GLY A O 1
ATOM 697 N N . THR A 1 92 ? 26.491 -6.101 22.298 1.00 41.72 92 THR A N 1
ATOM 698 C CA . THR A 1 92 ? 26.199 -5.591 23.632 1.00 41.72 92 THR A CA 1
ATOM 699 C C . THR A 1 92 ? 25.233 -6.544 24.313 1.00 41.72 92 THR A C 1
ATOM 701 O O . THR A 1 92 ? 24.102 -6.754 23.877 1.00 41.72 92 THR A O 1
ATOM 704 N N . VAL A 1 93 ? 25.721 -7.144 25.399 1.00 42.16 93 VAL A N 1
ATOM 705 C CA . VAL A 1 93 ? 24.944 -7.901 26.381 1.00 42.16 93 VAL A CA 1
ATOM 706 C C . VAL A 1 93 ? 23.622 -7.177 26.619 1.00 42.16 93 VAL A C 1
ATOM 708 O O . VAL A 1 93 ? 23.606 -6.044 27.102 1.00 42.16 93 VAL A O 1
ATOM 711 N N . ARG A 1 94 ? 22.512 -7.823 26.245 1.00 44.19 94 ARG A N 1
ATOM 712 C CA . ARG A 1 94 ? 21.166 -7.345 26.556 1.00 44.19 94 ARG A CA 1
ATOM 713 C C . ARG A 1 94 ? 21.098 -7.191 28.082 1.00 44.19 94 ARG A C 1
ATOM 715 O O . ARG A 1 94 ? 21.241 -8.212 28.758 1.00 44.19 94 ARG A O 1
ATOM 722 N N . PRO A 1 95 ? 20.918 -5.980 28.647 1.00 39.22 95 PRO A N 1
ATOM 723 C CA . PRO A 1 95 ? 20.658 -5.876 30.076 1.00 39.22 95 PRO A CA 1
ATOM 724 C C . PRO A 1 95 ? 19.412 -6.720 30.380 1.00 39.22 95 PRO A C 1
ATOM 726 O O . PRO A 1 95 ? 18.523 -6.794 29.522 1.00 39.22 95 PRO A O 1
ATOM 729 N N . PRO A 1 96 ? 19.348 -7.416 31.530 1.00 37.88 96 PRO A N 1
ATOM 730 C CA . PRO A 1 96 ? 18.163 -8.174 31.895 1.00 37.88 96 PRO A CA 1
ATOM 731 C C . PRO A 1 96 ? 16.974 -7.219 31.840 1.00 37.88 96 PRO A C 1
ATOM 733 O O . PRO A 1 96 ? 16.915 -6.236 32.574 1.00 37.88 96 PRO A O 1
ATOM 736 N N . SER A 1 97 ? 16.075 -7.470 30.892 1.00 46.97 97 SER A N 1
ATOM 737 C CA . SER A 1 97 ? 14.820 -6.747 30.755 1.00 46.97 97 SER A CA 1
ATOM 738 C C . SER A 1 97 ? 14.106 -6.827 32.098 1.00 46.97 97 SER A C 1
ATOM 740 O O . SER A 1 97 ? 13.797 -7.928 32.554 1.00 46.97 97 SER A O 1
ATOM 742 N N . THR A 1 98 ? 13.908 -5.675 32.735 1.00 39.47 98 THR A N 1
ATOM 743 C CA . THR A 1 98 ? 13.144 -5.527 33.973 1.00 39.47 98 THR A CA 1
ATOM 744 C C . THR A 1 98 ? 11.809 -6.247 33.826 1.00 39.47 98 THR A C 1
ATOM 746 O O . THR A 1 98 ? 11.049 -5.973 32.894 1.00 39.47 98 THR A O 1
ATOM 749 N N . GLU A 1 99 ? 11.552 -7.200 34.721 1.00 36.41 99 GLU A N 1
ATOM 750 C CA . GLU A 1 99 ? 10.288 -7.923 34.829 1.00 36.41 99 GLU A CA 1
ATOM 751 C C . GLU A 1 99 ? 9.152 -6.905 35.015 1.00 36.41 99 GLU A C 1
ATOM 753 O O . GLU A 1 99 ? 8.968 -6.354 36.096 1.00 36.41 99 GLU A O 1
ATOM 758 N N . GLY A 1 100 ? 8.439 -6.579 33.934 1.00 40.06 100 GLY A N 1
ATOM 759 C CA . GLY A 1 100 ? 7.368 -5.580 33.962 1.00 40.06 100 GLY A CA 1
ATOM 760 C C . GLY A 1 100 ? 7.077 -4.898 32.626 1.00 40.06 100 GLY A C 1
ATOM 761 O O . GLY A 1 100 ? 5.959 -4.429 32.436 1.00 40.06 100 GLY A O 1
ATOM 762 N N . GLU A 1 101 ? 8.015 -4.878 31.671 1.00 37.53 101 GLU A N 1
ATOM 763 C CA . GLU A 1 101 ? 7.679 -4.424 30.315 1.00 37.53 101 GLU A CA 1
ATOM 764 C C . GLU A 1 101 ? 6.862 -5.508 29.592 1.00 37.53 101 GLU A C 1
ATOM 766 O O . GLU A 1 101 ? 7.335 -6.646 29.457 1.00 37.53 101 GLU A O 1
ATOM 771 N N . PRO A 1 102 ? 5.632 -5.203 29.130 1.00 39.84 102 PRO A N 1
ATOM 772 C CA . PRO A 1 102 ? 4.854 -6.154 28.358 1.00 39.84 102 PRO A CA 1
ATOM 773 C C . PRO A 1 102 ? 5.661 -6.509 27.111 1.00 39.84 102 PRO A C 1
ATOM 775 O O . PRO A 1 102 ? 5.936 -5.651 26.273 1.00 39.84 102 PRO A O 1
ATOM 778 N N . ARG A 1 103 ? 6.072 -7.779 27.002 1.00 44.12 103 ARG A N 1
ATOM 779 C CA . ARG A 1 103 ? 6.759 -8.290 25.813 1.00 44.12 103 ARG A CA 1
ATOM 780 C C . ARG A 1 103 ? 5.879 -7.956 24.613 1.00 44.12 103 ARG A C 1
ATOM 782 O O . ARG A 1 103 ? 4.777 -8.492 24.507 1.00 44.12 103 ARG A O 1
ATOM 789 N N . SER A 1 104 ? 6.337 -7.059 23.741 1.00 53.47 104 SER A N 1
ATOM 790 C CA . SER A 1 104 ? 5.624 -6.741 22.509 1.00 53.47 104 SER A CA 1
ATOM 791 C C . SER A 1 104 ? 5.588 -8.014 21.673 1.00 53.47 104 SER A C 1
ATOM 793 O O . SER A 1 104 ? 6.608 -8.419 21.111 1.00 53.47 104 SER A O 1
ATOM 795 N N . LEU A 1 105 ? 4.441 -8.690 21.651 1.00 55.16 105 LEU A N 1
ATOM 796 C CA . LEU A 1 105 ? 4.233 -9.810 20.747 1.00 55.16 105 LEU A CA 1
ATOM 797 C C . LEU A 1 105 ? 4.496 -9.316 19.314 1.00 55.16 105 LEU A C 1
ATOM 799 O O . LEU A 1 105 ? 4.125 -8.178 19.000 1.00 55.16 105 LEU A O 1
ATOM 803 N N . PRO A 1 106 ? 5.158 -10.122 18.465 1.00 69.31 106 PRO A N 1
ATOM 804 C CA . PRO A 1 106 ? 5.435 -9.731 17.091 1.00 69.31 106 PRO A CA 1
ATOM 805 C C . PRO A 1 106 ? 4.124 -9.344 16.406 1.00 69.31 106 PRO A C 1
ATOM 807 O O . PRO A 1 106 ? 3.126 -10.057 16.515 1.00 69.31 106 PRO A O 1
ATOM 810 N N . VAL A 1 107 ? 4.119 -8.183 15.749 1.00 77.62 107 VAL A N 1
ATOM 811 C CA . VAL A 1 107 ? 2.930 -7.664 15.069 1.00 77.62 107 VAL A CA 1
ATOM 812 C C . VAL A 1 107 ? 2.554 -8.638 13.949 1.00 77.62 107 VAL A C 1
ATOM 814 O O . VAL A 1 107 ? 3.385 -8.900 13.076 1.00 77.62 107 VAL A O 1
ATOM 817 N N . PRO A 1 108 ? 1.327 -9.179 13.930 1.00 84.25 108 PRO A N 1
ATOM 818 C CA . PRO A 1 108 ? 0.892 -10.070 12.869 1.00 84.25 108 PRO A CA 1
ATOM 819 C C . PRO A 1 108 ? 0.899 -9.381 11.502 1.00 84.25 108 PRO A C 1
ATOM 821 O O . PRO A 1 108 ? 0.457 -8.242 11.366 1.00 84.25 108 PRO A O 1
ATOM 824 N N . ARG A 1 109 ? 1.313 -10.103 10.457 1.00 86.94 109 ARG A N 1
ATOM 825 C CA . ARG A 1 109 ? 1.387 -9.600 9.071 1.00 86.94 109 ARG A CA 1
ATOM 826 C C . ARG A 1 109 ? 0.061 -9.063 8.522 1.00 86.94 109 ARG A C 1
ATOM 828 O O . ARG A 1 109 ? 0.057 -8.115 7.745 1.00 86.94 109 ARG A O 1
ATOM 835 N N . HIS A 1 110 ? -1.072 -9.605 8.970 1.00 83.94 110 HIS A 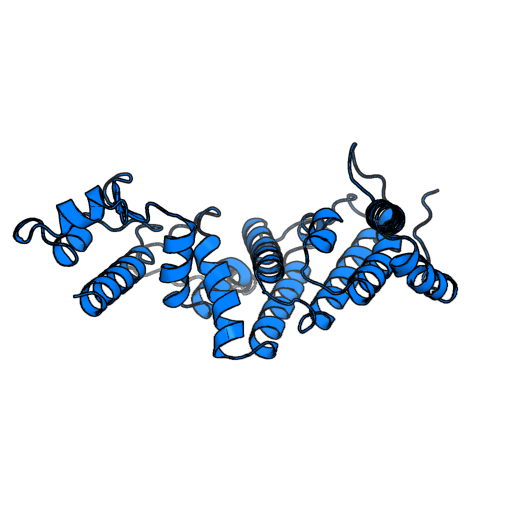N 1
ATOM 836 C CA . HIS A 1 110 ? -2.394 -9.091 8.593 1.00 83.94 110 HIS A CA 1
ATOM 837 C C . HIS A 1 110 ? -2.654 -7.664 9.116 1.00 83.94 110 HIS A C 1
ATOM 839 O O . HIS A 1 110 ? -3.522 -6.969 8.610 1.00 83.94 110 HIS A O 1
ATOM 845 N N . ARG A 1 111 ? -1.869 -7.173 10.085 1.00 88.62 111 ARG A N 1
ATOM 846 C CA . ARG A 1 111 ? -1.935 -5.798 10.611 1.00 88.62 111 ARG A CA 1
ATOM 847 C C . ARG A 1 111 ? -1.060 -4.821 9.822 1.00 88.62 111 ARG A C 1
ATOM 849 O O . ARG A 1 111 ? -0.651 -3.788 10.344 1.00 88.62 111 ARG A O 1
ATOM 856 N N . ILE A 1 112 ? -0.765 -5.125 8.560 1.00 93.38 112 ILE A N 1
ATOM 857 C CA . ILE A 1 112 ? -0.013 -4.228 7.677 1.00 93.38 112 ILE A CA 1
ATOM 858 C C . ILE A 1 112 ? -0.812 -2.994 7.252 1.00 93.38 112 ILE A C 1
ATOM 860 O O . ILE A 1 112 ? -0.247 -1.920 7.025 1.00 93.38 112 ILE A O 1
ATOM 864 N N . GLY A 1 113 ? -2.134 -3.132 7.201 1.00 94.69 113 GLY A N 1
ATOM 865 C CA . GLY A 1 113 ? -3.076 -2.104 6.788 1.00 94.69 113 GLY A CA 1
ATOM 866 C C . GLY A 1 113 ? -2.863 -0.726 7.429 1.00 94.69 113 GLY A C 1
ATOM 867 O O . GLY A 1 113 ? -2.610 0.230 6.684 1.00 94.69 113 GLY A O 1
ATOM 868 N N . PRO A 1 114 ? -2.869 -0.601 8.772 1.00 95.38 114 PRO A N 1
ATOM 869 C CA . PRO A 1 114 ? -2.657 0.670 9.463 1.00 95.38 114 PRO A CA 1
ATOM 870 C C . PRO A 1 114 ? -1.284 1.290 9.185 1.00 95.38 114 PRO A C 1
ATOM 872 O O . PRO A 1 114 ? -1.170 2.510 9.084 1.00 95.38 114 PRO A O 1
ATOM 875 N N . VAL A 1 115 ? -0.241 0.471 9.014 1.00 96.69 115 VAL A N 1
ATOM 876 C CA . VAL A 1 115 ? 1.125 0.951 8.742 1.00 96.69 115 VAL A CA 1
ATOM 877 C C . VAL A 1 115 ? 1.221 1.540 7.334 1.00 96.69 115 VAL A C 1
ATOM 879 O O . VAL A 1 115 ? 1.767 2.629 7.153 1.00 96.69 115 VAL A O 1
ATOM 882 N N . ILE A 1 116 ? 0.613 0.885 6.337 1.00 97.31 116 ILE A N 1
ATOM 883 C CA . ILE A 1 116 ? 0.506 1.450 4.985 1.00 97.31 116 ILE A CA 1
ATOM 884 C C . ILE A 1 116 ? -0.315 2.749 5.012 1.00 97.31 116 ILE A C 1
ATOM 886 O O . ILE A 1 116 ? 0.045 3.722 4.349 1.00 97.31 116 ILE A O 1
ATOM 890 N N . GLN A 1 117 ? -1.415 2.800 5.772 1.00 97.06 117 GLN A N 1
ATOM 891 C CA . GLN A 1 117 ? -2.210 4.028 5.885 1.00 97.06 117 GLN A CA 1
ATOM 892 C C . GLN A 1 117 ? -1.411 5.165 6.528 1.00 97.06 117 GLN A C 1
ATOM 894 O O . GLN A 1 117 ? -1.463 6.292 6.036 1.00 97.06 117 GLN A O 1
ATOM 899 N N . ALA A 1 118 ? -0.605 4.879 7.552 1.00 97.44 118 ALA A N 1
ATOM 900 C CA . ALA A 1 118 ? 0.300 5.854 8.153 1.00 97.44 118 ALA A CA 1
ATOM 901 C C . ALA A 1 118 ? 1.346 6.377 7.147 1.00 97.44 118 ALA A C 1
ATOM 903 O O . ALA A 1 118 ? 1.566 7.586 7.070 1.00 97.44 118 ALA A O 1
ATOM 904 N N . MET A 1 119 ? 1.921 5.504 6.309 1.00 97.81 119 MET A N 1
ATOM 905 C CA . MET A 1 119 ? 2.821 5.895 5.209 1.00 97.81 119 MET A CA 1
ATOM 906 C C . MET A 1 119 ? 2.130 6.822 4.194 1.00 97.81 119 MET A C 1
ATOM 908 O O . MET A 1 119 ? 2.656 7.876 3.835 1.00 97.81 119 MET A O 1
ATOM 912 N N . VAL A 1 120 ? 0.917 6.486 3.746 1.00 96.75 120 VAL A N 1
ATOM 913 C CA . VAL A 1 120 ? 0.172 7.332 2.795 1.00 96.75 120 VAL A CA 1
ATOM 914 C C . VAL A 1 120 ? -0.225 8.670 3.434 1.00 96.75 120 VAL A C 1
ATOM 916 O O . VAL A 1 120 ? -0.142 9.719 2.787 1.00 96.75 120 VAL A O 1
ATOM 919 N N . LEU A 1 121 ? -0.618 8.670 4.712 1.00 96.19 121 LEU A N 1
ATOM 920 C CA . LEU A 1 121 ? -0.933 9.886 5.464 1.00 96.19 121 LEU A CA 1
ATOM 921 C C . LEU A 1 121 ? 0.293 10.779 5.676 1.00 96.19 121 LEU A C 1
ATOM 923 O O . LEU A 1 121 ? 0.145 12.000 5.601 1.00 96.19 121 LEU A O 1
ATOM 927 N N . LEU A 1 122 ? 1.487 10.208 5.872 1.00 96.62 122 LEU A N 1
ATOM 928 C CA . LEU A 1 122 ? 2.746 10.957 5.909 1.00 96.62 122 LEU A CA 1
ATOM 929 C C . LEU A 1 122 ? 2.913 11.787 4.632 1.00 96.62 122 LEU A C 1
ATOM 931 O O . LEU A 1 122 ? 3.109 12.997 4.714 1.00 96.62 122 LEU A O 1
ATOM 935 N N . GLY A 1 123 ? 2.744 11.165 3.461 1.00 94.88 123 GLY A N 1
ATOM 936 C CA . GLY A 1 123 ? 2.835 11.863 2.176 1.00 94.88 123 GLY A CA 1
ATOM 937 C C . GLY A 1 123 ? 1.810 12.992 2.024 1.00 94.88 123 GLY A C 1
ATOM 938 O O . GLY A 1 123 ? 2.117 14.045 1.471 1.00 94.88 123 GLY A O 1
ATOM 939 N N . ARG A 1 124 ? 0.600 12.810 2.568 1.00 93.62 124 ARG A N 1
ATOM 940 C CA . ARG A 1 124 ? -0.452 13.840 2.548 1.00 93.62 124 ARG A CA 1
ATOM 941 C C . ARG A 1 124 ? -0.178 15.004 3.503 1.00 93.62 124 ARG A C 1
ATOM 943 O O . ARG A 1 124 ? -0.533 16.130 3.181 1.00 93.62 124 ARG A O 1
ATOM 950 N N . ARG A 1 125 ? 0.407 14.738 4.676 1.00 95.56 125 ARG A N 1
ATOM 951 C CA . ARG A 1 125 ? 0.637 15.745 5.730 1.00 95.56 125 ARG A CA 1
ATOM 952 C C . ARG A 1 125 ? 1.962 16.489 5.571 1.00 95.56 125 ARG A C 1
ATOM 954 O O . ARG A 1 125 ? 2.023 17.669 5.889 1.00 95.56 125 ARG A O 1
ATOM 961 N N . GLN A 1 126 ? 3.005 15.801 5.113 1.00 95.88 126 GLN A N 1
ATOM 962 C CA . GLN A 1 126 ? 4.380 16.316 5.044 1.00 95.88 126 GLN A CA 1
ATOM 963 C C . GLN A 1 126 ? 4.923 16.397 3.606 1.00 95.88 126 GLN A C 1
ATOM 965 O O . GLN A 1 126 ? 6.058 16.813 3.393 1.00 95.88 126 GLN A O 1
ATOM 970 N N . GLY A 1 127 ? 4.115 16.028 2.608 1.00 95.94 127 GLY A N 1
ATOM 971 C CA . GLY A 1 127 ? 4.467 16.112 1.194 1.00 95.94 127 GLY A CA 1
ATOM 972 C C . GLY A 1 127 ? 5.112 14.845 0.629 1.00 95.94 127 GLY A C 1
ATOM 973 O O . GLY A 1 127 ? 5.504 13.914 1.337 1.00 95.94 127 GLY A O 1
ATOM 974 N N . THR A 1 128 ? 5.227 14.811 -0.698 1.00 96.88 128 THR A N 1
ATOM 975 C CA . THR A 1 128 ? 5.700 13.641 -1.454 1.00 96.88 128 THR A CA 1
ATOM 976 C C . THR A 1 128 ? 7.151 13.283 -1.143 1.00 96.88 128 THR A C 1
ATOM 978 O O . THR A 1 128 ? 7.468 12.100 -1.070 1.00 96.88 128 THR A O 1
ATOM 981 N N . ALA A 1 129 ? 8.007 14.277 -0.885 1.00 97.12 129 ALA A N 1
ATOM 982 C CA . ALA A 1 129 ? 9.412 14.072 -0.538 1.00 97.12 129 ALA A CA 1
ATOM 983 C C . ALA A 1 129 ? 9.591 13.273 0.764 1.00 97.12 129 ALA A C 1
ATOM 985 O O . ALA A 1 129 ? 10.429 12.376 0.815 1.00 97.12 129 ALA A O 1
ATOM 986 N N . ALA A 1 130 ? 8.766 13.536 1.785 1.00 97.31 130 ALA A N 1
ATOM 987 C CA . ALA A 1 130 ? 8.822 12.809 3.053 1.00 97.31 130 ALA A CA 1
ATOM 988 C C . ALA A 1 130 ? 8.502 11.318 2.859 1.00 97.31 130 ALA A C 1
ATOM 990 O O . ALA A 1 130 ? 9.229 10.455 3.348 1.00 97.31 130 ALA A O 1
ATOM 991 N N . LEU A 1 131 ? 7.455 11.002 2.088 1.00 97.81 131 LEU A N 1
ATOM 992 C CA . LEU A 1 131 ? 7.115 9.614 1.767 1.00 97.81 131 LEU A CA 1
ATOM 993 C C . LEU A 1 131 ? 8.169 8.958 0.860 1.00 97.81 131 LEU A C 1
ATOM 995 O O . LEU A 1 131 ? 8.530 7.806 1.084 1.00 97.81 131 LEU A O 1
ATOM 999 N N . ALA A 1 132 ? 8.702 9.688 -0.123 1.00 97.94 132 ALA A N 1
ATOM 1000 C CA . ALA A 1 132 ? 9.752 9.184 -1.005 1.00 97.94 132 ALA A CA 1
ATOM 1001 C C . ALA A 1 132 ? 11.026 8.816 -0.229 1.00 97.94 132 ALA A C 1
ATOM 1003 O O . ALA A 1 132 ? 11.615 7.773 -0.503 1.00 97.94 132 ALA A O 1
ATOM 1004 N N . HIS A 1 133 ? 11.411 9.623 0.766 1.00 97.50 133 HIS A N 1
ATOM 1005 C CA . HIS A 1 133 ? 12.539 9.319 1.645 1.00 97.50 133 HIS A CA 1
ATOM 1006 C C . HIS A 1 133 ? 12.313 8.010 2.410 1.00 97.50 133 HIS A C 1
ATOM 1008 O O . HIS A 1 133 ? 13.152 7.119 2.342 1.00 97.50 133 HIS A O 1
ATOM 1014 N N . ARG A 1 134 ? 11.130 7.823 3.014 1.00 97.56 134 ARG A N 1
ATOM 1015 C CA . ARG A 1 134 ? 10.801 6.559 3.698 1.00 97.56 134 ARG A CA 1
ATOM 1016 C C . ARG A 1 134 ? 10.790 5.359 2.759 1.00 97.56 134 ARG A C 1
ATOM 1018 O O . ARG A 1 134 ? 11.257 4.294 3.133 1.00 97.56 134 ARG A O 1
ATOM 1025 N N . MET A 1 135 ? 10.281 5.509 1.539 1.00 98.12 135 MET A N 1
ATOM 1026 C CA . MET A 1 135 ? 10.323 4.433 0.545 1.00 98.12 135 MET A CA 1
ATOM 1027 C C . MET A 1 135 ? 11.759 4.091 0.126 1.00 98.12 135 MET A C 1
ATOM 1029 O O . MET A 1 135 ? 12.071 2.918 -0.052 1.00 98.12 135 MET A O 1
ATOM 1033 N N . ALA A 1 136 ? 12.636 5.091 -0.004 1.00 97.19 136 ALA A N 1
ATOM 1034 C CA . ALA A 1 136 ? 14.053 4.866 -0.271 1.00 97.19 136 ALA A CA 1
ATOM 1035 C C . ALA A 1 136 ? 14.739 4.134 0.896 1.00 97.19 136 ALA A C 1
ATOM 1037 O O . ALA A 1 136 ? 15.480 3.184 0.650 1.00 97.19 136 ALA A O 1
ATOM 1038 N N . ASP A 1 137 ? 14.425 4.497 2.144 1.00 96.50 137 ASP A N 1
ATOM 1039 C CA . ASP A 1 137 ? 14.924 3.796 3.334 1.00 96.50 137 ASP A CA 1
ATOM 1040 C C . ASP A 1 137 ? 14.474 2.326 3.369 1.00 96.50 137 ASP A C 1
ATOM 1042 O O . ASP A 1 137 ? 15.240 1.456 3.782 1.00 96.50 137 ASP A O 1
ATOM 1046 N N . LEU A 1 138 ? 13.253 2.021 2.905 1.00 97.19 138 LEU A N 1
ATOM 1047 C CA . LEU A 1 138 ? 12.774 0.640 2.775 1.00 97.19 138 LEU A CA 1
ATOM 1048 C C . LEU A 1 138 ? 13.551 -0.144 1.708 1.00 97.19 138 LEU A C 1
ATOM 1050 O O . LEU A 1 138 ? 13.880 -1.302 1.946 1.00 97.19 138 LEU A O 1
ATOM 1054 N N . ILE A 1 139 ? 13.879 0.468 0.564 1.00 95.81 139 ILE A N 1
ATOM 1055 C CA . ILE A 1 139 ? 14.719 -0.173 -0.466 1.00 95.81 139 ILE A CA 1
ATOM 1056 C C . ILE A 1 139 ? 16.121 -0.455 0.089 1.00 95.81 139 ILE A C 1
ATOM 1058 O O . ILE A 1 139 ? 16.635 -1.560 -0.057 1.00 95.81 139 ILE A O 1
ATOM 1062 N N . GLU A 1 140 ? 16.720 0.510 0.785 1.00 94.00 140 GLU A N 1
ATOM 1063 C CA . GLU A 1 140 ? 18.022 0.324 1.433 1.00 94.00 140 GLU A CA 1
ATOM 1064 C C . GLU A 1 140 ? 17.967 -0.768 2.516 1.00 94.00 140 GLU A C 1
ATOM 1066 O O . GLU A 1 140 ? 18.897 -1.561 2.662 1.00 94.00 140 GLU A O 1
ATOM 1071 N N . ALA A 1 141 ? 16.865 -0.857 3.267 1.00 93.44 141 ALA A N 1
ATOM 1072 C CA . ALA A 1 141 ? 16.664 -1.939 4.222 1.00 93.44 141 ALA A CA 1
ATOM 1073 C C . ALA A 1 141 ? 16.594 -3.306 3.525 1.00 93.44 141 ALA A C 1
ATOM 1075 O O . ALA A 1 141 ? 17.227 -4.241 4.008 1.00 93.44 141 ALA A O 1
ATOM 1076 N N . LEU A 1 142 ? 15.892 -3.422 2.391 1.00 91.69 142 LEU A N 1
ATOM 1077 C CA . LEU A 1 142 ? 15.829 -4.657 1.598 1.00 91.69 142 LEU A CA 1
ATOM 1078 C C . LEU A 1 142 ? 17.216 -5.109 1.129 1.00 91.69 142 LEU A C 1
ATOM 1080 O O . LEU A 1 142 ? 17.557 -6.279 1.298 1.00 91.69 142 LEU A O 1
ATOM 1084 N N . ASP A 1 143 ? 18.037 -4.182 0.628 1.00 89.50 143 ASP A N 1
ATOM 1085 C CA . ASP A 1 143 ? 19.419 -4.470 0.217 1.00 89.50 143 ASP A CA 1
ATOM 1086 C C . ASP A 1 143 ? 20.270 -5.014 1.377 1.00 89.50 143 ASP A C 1
ATOM 1088 O O . ASP A 1 143 ? 21.136 -5.862 1.180 1.00 89.50 143 ASP A O 1
ATOM 1092 N N . ARG A 1 144 ? 20.038 -4.538 2.605 1.00 89.00 144 ARG A N 1
ATOM 1093 C CA . ARG A 1 144 ? 20.796 -4.969 3.793 1.00 89.00 144 ARG A CA 1
ATOM 1094 C C . ARG A 1 144 ? 20.265 -6.246 4.426 1.00 89.00 144 ARG A C 1
ATOM 1096 O O . ARG A 1 144 ? 21.032 -6.962 5.075 1.00 89.00 144 ARG A O 1
ATOM 1103 N N . LEU A 1 145 ? 18.964 -6.483 4.302 1.00 87.69 145 LEU A N 1
ATOM 1104 C CA . LEU A 1 145 ? 18.265 -7.638 4.853 1.00 87.69 145 LEU A CA 1
ATOM 1105 C C . LEU A 1 145 ? 18.479 -8.894 4.018 1.00 87.69 145 LEU A C 1
ATOM 1107 O O . LEU A 1 145 ? 18.216 -9.981 4.518 1.00 87.69 145 LEU A O 1
ATOM 1111 N N . TRP A 1 146 ? 18.976 -8.762 2.791 1.00 77.75 146 TRP A N 1
ATOM 1112 C CA . TRP A 1 146 ? 19.243 -9.887 1.912 1.00 77.75 146 TRP A CA 1
ATOM 1113 C C . TRP A 1 146 ? 20.733 -9.986 1.587 1.00 77.75 146 TRP A C 1
ATOM 1115 O O . TRP A 1 146 ? 21.315 -9.084 0.993 1.00 77.75 146 TRP A O 1
ATOM 1125 N N . THR A 1 147 ? 21.355 -11.095 1.976 1.00 76.44 147 THR A N 1
ATOM 1126 C CA . THR A 1 147 ? 22.747 -11.421 1.636 1.00 76.44 147 THR A CA 1
ATOM 1127 C C . THR A 1 147 ? 22.814 -12.537 0.602 1.00 76.44 147 THR A C 1
ATOM 1129 O O . THR A 1 147 ? 21.795 -13.132 0.253 1.00 76.44 147 THR A O 1
ATOM 1132 N N . ASP A 1 148 ? 24.010 -12.839 0.104 1.00 68.62 148 ASP A N 1
ATOM 1133 C CA . ASP A 1 148 ? 24.209 -13.941 -0.846 1.00 68.62 148 ASP A CA 1
ATOM 1134 C C . ASP A 1 148 ? 23.916 -15.315 -0.212 1.00 68.62 148 ASP A C 1
ATOM 1136 O O . ASP A 1 148 ? 23.524 -16.245 -0.907 1.00 68.62 148 ASP A O 1
ATOM 1140 N N . GLU A 1 149 ? 23.972 -15.407 1.120 1.00 71.69 149 GLU A N 1
ATOM 1141 C CA . GLU A 1 149 ? 23.583 -16.588 1.905 1.00 71.69 149 GLU A CA 1
ATOM 1142 C C . GLU A 1 149 ? 22.072 -16.654 2.226 1.00 71.69 149 GLU A C 1
ATOM 1144 O O . GLU A 1 149 ? 21.620 -17.601 2.867 1.00 71.69 149 GLU A O 1
ATOM 1149 N N . GLY A 1 150 ? 21.278 -15.666 1.789 1.00 72.50 150 GLY A N 1
ATOM 1150 C CA . GLY A 1 150 ? 19.837 -15.573 2.056 1.00 72.50 150 GLY A CA 1
ATOM 1151 C C . GLY A 1 150 ? 19.427 -14.392 2.955 1.00 72.50 150 GLY A C 1
ATOM 1152 O O . GLY A 1 150 ? 20.229 -13.479 3.207 1.00 72.50 150 GLY A O 1
ATOM 1153 N N . PRO A 1 151 ? 18.157 -14.355 3.404 1.00 79.00 151 PRO A N 1
ATOM 1154 C CA . PRO A 1 151 ? 17.617 -13.272 4.222 1.00 79.00 151 PRO A CA 1
ATOM 1155 C C . PRO A 1 151 ? 18.162 -13.294 5.659 1.00 79.00 151 PRO A C 1
ATOM 1157 O O . PRO A 1 151 ? 18.030 -14.278 6.379 1.00 79.00 151 PRO A O 1
ATOM 1160 N N . ARG A 1 152 ? 18.708 -12.163 6.121 1.00 82.88 152 ARG A N 1
ATOM 1161 C CA . ARG A 1 152 ? 19.152 -11.955 7.514 1.00 82.88 152 ARG A CA 1
ATOM 1162 C C . ARG A 1 152 ? 17.993 -11.935 8.510 1.00 82.88 152 ARG A C 1
ATOM 1164 O O . ARG A 1 152 ? 18.153 -12.355 9.650 1.00 82.88 152 ARG A O 1
ATOM 1171 N N . ASP A 1 153 ? 16.855 -11.387 8.094 1.00 87.19 153 ASP A N 1
ATOM 1172 C CA . ASP A 1 153 ? 15.600 -11.379 8.848 1.00 87.19 153 ASP A CA 1
ATOM 1173 C C . ASP A 1 153 ? 14.447 -11.402 7.835 1.00 87.19 153 ASP A C 1
ATOM 1175 O O . ASP A 1 153 ? 14.075 -10.374 7.262 1.00 87.19 153 ASP A O 1
ATOM 1179 N N . GLU A 1 154 ? 13.923 -12.602 7.576 1.00 86.69 154 GLU A N 1
ATOM 1180 C CA . GLU A 1 154 ? 12.850 -12.854 6.604 1.00 86.69 154 GLU A CA 1
ATOM 1181 C C . GLU A 1 154 ? 11.607 -12.009 6.861 1.00 86.69 154 GLU A C 1
ATOM 1183 O O . GLU A 1 154 ? 10.967 -11.517 5.931 1.00 86.69 154 GLU A O 1
ATOM 1188 N N . ASP A 1 155 ? 11.249 -11.833 8.130 1.00 88.38 155 ASP A N 1
ATOM 1189 C CA . ASP A 1 155 ? 10.040 -11.115 8.481 1.00 88.38 155 ASP A CA 1
ATOM 1190 C C . ASP A 1 155 ? 10.228 -9.602 8.319 1.00 88.38 155 ASP A C 1
ATOM 1192 O O . ASP A 1 155 ? 9.353 -8.945 7.757 1.00 88.38 155 ASP A O 1
ATOM 1196 N N . ALA A 1 156 ? 11.392 -9.050 8.675 1.00 91.06 156 ALA A N 1
ATOM 1197 C CA . ALA A 1 156 ? 11.704 -7.650 8.377 1.00 91.06 156 ALA A CA 1
ATOM 1198 C C . ALA A 1 156 ? 11.757 -7.379 6.862 1.00 91.06 156 ALA A C 1
ATOM 1200 O O . ALA A 1 156 ? 11.279 -6.336 6.405 1.00 91.06 156 ALA A O 1
ATOM 1201 N N . ALA A 1 157 ? 12.291 -8.323 6.076 1.00 91.06 157 ALA A N 1
ATOM 1202 C CA . ALA A 1 157 ? 12.336 -8.223 4.617 1.00 91.06 157 ALA A CA 1
ATOM 1203 C C . ALA A 1 157 ? 10.924 -8.253 4.010 1.00 91.06 157 ALA A C 1
ATOM 1205 O O . ALA A 1 157 ? 10.598 -7.428 3.152 1.00 91.06 157 ALA A O 1
ATOM 1206 N N . TRP A 1 158 ? 10.059 -9.136 4.523 1.00 92.75 158 TRP A N 1
ATOM 1207 C CA . TRP A 1 158 ? 8.643 -9.184 4.163 1.00 92.75 158 TRP A CA 1
ATOM 1208 C C . TRP A 1 158 ? 7.956 -7.839 4.435 1.00 92.75 158 TRP A C 1
ATOM 1210 O O . TRP A 1 158 ? 7.337 -7.277 3.528 1.00 92.75 158 TRP A O 1
ATOM 1220 N N . TRP A 1 159 ? 8.126 -7.278 5.641 1.00 95.50 159 TRP A N 1
ATOM 1221 C CA . TRP A 1 159 ? 7.555 -5.979 6.010 1.00 95.50 159 TRP A CA 1
ATOM 1222 C C . TRP A 1 159 ? 8.043 -4.860 5.093 1.00 95.50 159 TRP A C 1
ATOM 1224 O O . TRP A 1 159 ? 7.228 -4.092 4.587 1.00 95.50 159 TRP A O 1
ATOM 1234 N N . ALA A 1 160 ? 9.348 -4.772 4.832 1.00 96.00 160 ALA A N 1
ATOM 1235 C CA . ALA A 1 160 ? 9.895 -3.723 3.980 1.00 96.00 160 ALA A CA 1
ATOM 1236 C C . ALA A 1 160 ? 9.329 -3.777 2.549 1.00 96.00 160 ALA A C 1
ATOM 1238 O O . ALA A 1 160 ? 8.879 -2.749 2.032 1.00 96.00 160 ALA A O 1
ATOM 1239 N N . ALA A 1 161 ? 9.269 -4.968 1.943 1.00 95.62 161 ALA A N 1
ATOM 1240 C CA . ALA A 1 161 ? 8.734 -5.151 0.594 1.00 95.62 161 ALA A CA 1
ATOM 1241 C C . ALA A 1 161 ? 7.236 -4.810 0.517 1.00 95.62 161 ALA A C 1
ATOM 1243 O O . ALA A 1 161 ? 6.814 -4.028 -0.340 1.00 95.62 161 ALA A O 1
ATOM 1244 N N . HIS A 1 162 ? 6.434 -5.319 1.455 1.00 96.25 162 HIS A N 1
ATOM 1245 C CA . HIS A 1 162 ? 4.982 -5.138 1.424 1.00 96.25 162 HIS A CA 1
ATOM 1246 C C . HIS A 1 162 ? 4.559 -3.714 1.813 1.00 96.25 162 HIS A C 1
ATOM 1248 O O . HIS A 1 162 ? 3.586 -3.189 1.266 1.00 96.25 162 HIS A O 1
ATOM 1254 N N . LEU A 1 163 ? 5.298 -3.041 2.704 1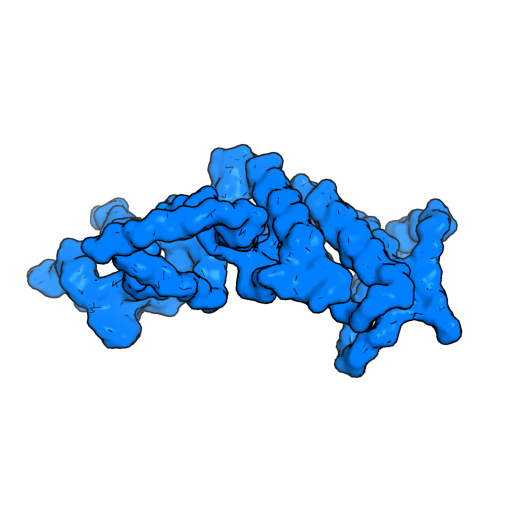.00 97.69 163 LEU A N 1
ATOM 1255 C CA . LEU A 1 163 ? 5.067 -1.626 3.012 1.00 97.69 163 LEU A CA 1
ATOM 1256 C C . LEU A 1 163 ? 5.408 -0.731 1.819 1.00 97.69 163 LEU A C 1
ATOM 1258 O O . LEU A 1 163 ? 4.646 0.195 1.522 1.00 97.69 163 LEU A O 1
ATOM 1262 N N . LEU A 1 164 ? 6.506 -1.018 1.111 1.00 98.19 164 LEU A N 1
ATOM 1263 C CA . LEU A 1 164 ? 6.890 -0.296 -0.100 1.00 98.19 164 LEU A CA 1
ATOM 1264 C C . LEU A 1 164 ? 5.836 -0.476 -1.202 1.00 98.19 164 LEU A C 1
ATOM 1266 O O . LEU A 1 164 ? 5.283 0.511 -1.697 1.00 98.19 164 LEU A O 1
ATOM 1270 N N . GLY A 1 165 ? 5.511 -1.728 -1.537 1.00 97.88 165 GLY A N 1
ATOM 1271 C CA . GLY A 1 165 ? 4.545 -2.064 -2.582 1.00 97.88 165 GLY A CA 1
ATOM 1272 C C . GLY A 1 165 ? 3.137 -1.565 -2.264 1.00 97.88 165 GLY A C 1
ATOM 1273 O O . GLY A 1 165 ? 2.523 -0.861 -3.068 1.00 97.88 165 GLY A O 1
ATOM 1274 N N . GLY A 1 166 ? 2.649 -1.842 -1.054 1.00 97.44 166 GLY A N 1
ATOM 1275 C CA . GLY A 1 166 ? 1.325 -1.421 -0.605 1.00 97.44 166 GLY A CA 1
ATOM 1276 C C . GLY A 1 166 ? 1.151 0.099 -0.572 1.00 97.44 166 GLY A C 1
ATOM 1277 O O . GLY A 1 166 ? 0.089 0.603 -0.942 1.00 97.44 166 GLY A O 1
ATOM 1278 N N . SER A 1 167 ? 2.194 0.849 -0.198 1.00 97.88 167 SER A N 1
ATOM 1279 C CA . SER A 1 167 ? 2.153 2.318 -0.216 1.00 97.88 167 SER A CA 1
ATOM 1280 C C . SER A 1 167 ? 2.141 2.868 -1.645 1.00 97.88 167 SER A C 1
ATOM 1282 O O . SER A 1 167 ? 1.304 3.713 -1.964 1.00 97.88 167 SER A O 1
ATOM 1284 N N . LEU A 1 168 ? 3.011 2.360 -2.529 1.00 97.94 168 LEU A N 1
ATOM 1285 C CA . LEU A 1 168 ? 3.084 2.779 -3.938 1.00 97.94 168 LEU A CA 1
ATOM 1286 C C . LEU A 1 168 ? 1.800 2.467 -4.725 1.00 97.94 168 LEU A C 1
ATOM 1288 O O . LEU A 1 168 ? 1.424 3.229 -5.613 1.00 97.94 168 LEU A O 1
ATOM 1292 N N . LEU A 1 169 ? 1.091 1.389 -4.388 1.00 97.56 169 LEU A N 1
ATOM 1293 C CA . LEU A 1 169 ? -0.191 1.046 -5.017 1.00 97.56 169 LEU A CA 1
ATOM 1294 C C . LEU A 1 169 ? -1.369 1.896 -4.507 1.00 97.56 169 LEU A C 1
ATOM 1296 O O . LEU A 1 169 ? -2.390 1.998 -5.192 1.00 97.56 169 LEU A O 1
ATOM 1300 N N . ARG A 1 170 ? -1.251 2.506 -3.319 1.00 95.94 170 ARG A N 1
ATOM 1301 C CA . ARG A 1 170 ? -2.317 3.309 -2.690 1.00 95.94 170 ARG A CA 1
ATOM 1302 C C . ARG A 1 170 ? -2.174 4.818 -2.900 1.00 95.94 170 ARG A C 1
ATOM 1304 O O . ARG A 1 170 ? -3.142 5.544 -2.653 1.00 95.94 170 ARG A O 1
ATOM 1311 N N . VAL A 1 171 ? -1.021 5.319 -3.355 1.00 96.06 171 VAL A N 1
ATOM 1312 C CA . VAL A 1 171 ? -0.903 6.742 -3.716 1.00 96.06 171 VAL A CA 1
ATOM 1313 C C . VAL A 1 171 ? -1.797 7.064 -4.924 1.00 96.06 171 VAL A C 1
ATOM 1315 O O . VAL A 1 171 ? -1.903 6.259 -5.849 1.00 96.06 171 VAL A O 1
ATOM 1318 N N . PRO A 1 172 ? -2.474 8.228 -4.940 1.00 92.62 172 PRO A N 1
ATOM 1319 C CA . PRO A 1 172 ? -3.383 8.579 -6.030 1.00 92.62 172 PRO A CA 1
ATOM 1320 C C . PRO A 1 172 ? -2.654 8.885 -7.347 1.00 92.62 172 PRO A C 1
ATOM 1322 O O . PRO A 1 172 ? -3.231 8.653 -8.406 1.00 92.62 172 PRO A O 1
ATOM 1325 N N . ASP A 1 173 ? -1.409 9.362 -7.270 1.00 94.69 173 ASP A N 1
ATOM 1326 C CA . ASP A 1 173 ? -0.505 9.639 -8.390 1.00 94.69 173 ASP A CA 1
ATOM 1327 C C . ASP A 1 173 ? 0.906 9.175 -8.006 1.00 94.6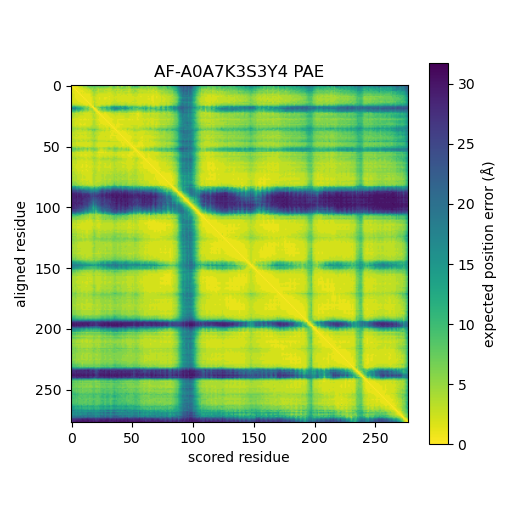9 173 ASP A C 1
ATOM 1329 O O . ASP A 1 173 ? 1.442 9.602 -6.978 1.00 94.69 173 ASP A O 1
ATOM 1333 N N . ALA A 1 174 ? 1.495 8.287 -8.809 1.00 97.19 174 ALA A N 1
ATOM 1334 C CA . ALA A 1 174 ? 2.822 7.741 -8.552 1.00 97.19 174 ALA A CA 1
ATOM 1335 C C . ALA A 1 174 ? 3.966 8.541 -9.213 1.00 97.19 174 ALA A C 1
ATOM 1337 O O . ALA A 1 174 ? 5.133 8.267 -8.922 1.00 97.19 174 ALA A O 1
ATOM 1338 N N . ARG A 1 175 ? 3.678 9.558 -10.047 1.00 97.00 175 ARG A N 1
ATOM 1339 C CA . ARG A 1 175 ? 4.708 10.377 -10.725 1.00 97.00 175 ARG A CA 1
ATOM 1340 C C . ARG A 1 175 ? 5.743 11.003 -9.780 1.00 97.00 175 ARG A C 1
ATOM 1342 O O . ARG A 1 175 ? 6.931 10.957 -10.104 1.00 97.00 175 ARG A O 1
ATOM 1349 N N . PRO A 1 176 ? 5.375 11.534 -8.594 1.00 97.44 176 PRO A N 1
ATOM 1350 C CA . PRO A 1 176 ? 6.361 12.096 -7.667 1.00 97.44 176 PRO A CA 1
ATOM 1351 C C . PRO A 1 176 ? 7.392 11.076 -7.160 1.00 97.44 176 PRO A C 1
ATOM 1353 O O . PRO A 1 176 ? 8.440 11.464 -6.651 1.00 97.44 176 PRO A O 1
ATOM 1356 N N . TYR A 1 177 ? 7.110 9.779 -7.305 1.00 98.06 177 TYR A N 1
ATOM 1357 C CA . TYR A 1 177 ? 7.939 8.679 -6.816 1.00 98.06 177 TYR A CA 1
ATOM 1358 C C . TYR A 1 177 ? 8.724 7.984 -7.938 1.00 98.06 177 TYR A C 1
ATOM 1360 O O . TYR A 1 177 ? 9.323 6.936 -7.703 1.00 98.06 177 TYR A O 1
ATOM 1368 N N . LEU A 1 178 ? 8.789 8.562 -9.148 1.00 98.00 178 LEU A N 1
ATOM 1369 C CA . LEU A 1 178 ? 9.543 7.984 -10.271 1.00 98.00 178 LEU A CA 1
ATOM 1370 C C . LEU A 1 178 ? 11.019 7.739 -9.946 1.00 98.00 178 LEU A C 1
ATOM 1372 O O . LEU A 1 178 ? 11.583 6.753 -10.409 1.00 98.00 178 LEU A O 1
ATOM 1376 N N . GLY A 1 179 ? 11.645 8.594 -9.131 1.00 97.88 179 GLY A N 1
ATOM 1377 C CA . GLY A 1 179 ? 13.013 8.368 -8.656 1.00 97.88 179 GLY A CA 1
ATOM 1378 C C . GLY A 1 179 ? 13.142 7.061 -7.867 1.00 97.88 179 GLY A C 1
ATOM 1379 O O . GLY A 1 179 ? 13.987 6.230 -8.190 1.00 97.88 179 GLY A O 1
ATOM 1380 N N . VAL A 1 180 ? 12.243 6.840 -6.904 1.00 98.19 180 VAL A N 1
ATOM 1381 C CA . VAL A 1 180 ? 12.171 5.612 -6.091 1.00 98.19 180 VAL A CA 1
ATOM 1382 C C . VAL A 1 180 ? 11.901 4.392 -6.975 1.00 98.19 180 VAL A C 1
ATOM 1384 O O . VAL A 1 180 ? 12.598 3.387 -6.874 1.00 98.19 180 VAL A O 1
ATOM 1387 N N . LEU A 1 181 ? 10.939 4.495 -7.894 1.00 98.50 181 LEU A N 1
ATOM 1388 C CA . LEU A 1 181 ? 10.592 3.426 -8.833 1.00 98.50 181 LEU A CA 1
ATOM 1389 C C . LEU A 1 181 ? 11.759 3.063 -9.763 1.00 98.50 181 LEU A C 1
ATOM 1391 O O . LEU A 1 181 ? 12.010 1.888 -10.009 1.00 98.50 181 LEU A O 1
ATOM 1395 N N . ARG A 1 182 ? 12.524 4.048 -10.247 1.00 97.56 182 ARG A N 1
ATOM 1396 C CA . ARG A 1 182 ? 13.728 3.799 -11.057 1.00 97.56 182 ARG A CA 1
ATOM 1397 C C . ARG A 1 182 ? 14.824 3.102 -10.255 1.00 97.56 182 ARG A C 1
ATOM 1399 O O . ARG A 1 182 ? 15.482 2.219 -10.801 1.00 97.56 182 ARG A O 1
ATOM 1406 N N . VAL A 1 183 ? 15.013 3.473 -8.985 1.00 97.56 183 VAL A N 1
ATOM 1407 C CA . VAL A 1 183 ? 15.953 2.784 -8.083 1.00 97.56 183 VAL A CA 1
ATOM 1408 C C . VAL A 1 183 ? 15.517 1.335 -7.881 1.00 97.56 183 VAL A C 1
ATOM 1410 O O . VAL A 1 183 ? 16.325 0.434 -8.096 1.00 97.56 183 VAL A O 1
ATOM 1413 N N . LEU A 1 184 ? 14.240 1.103 -7.566 1.00 97.06 184 LEU A N 1
ATOM 1414 C CA . LEU A 1 184 ? 13.678 -0.237 -7.392 1.00 97.06 184 LEU A CA 1
ATOM 1415 C C . LEU A 1 184 ? 13.864 -1.102 -8.649 1.00 97.06 184 LEU A C 1
ATOM 1417 O O . LEU A 1 184 ? 14.370 -2.217 -8.557 1.00 97.06 184 LEU A O 1
ATOM 1421 N N . ALA A 1 185 ? 13.545 -0.564 -9.831 1.00 95.50 185 ALA A N 1
ATOM 1422 C CA . ALA A 1 185 ? 13.768 -1.256 -11.099 1.00 95.50 185 ALA A CA 1
ATOM 1423 C C . ALA A 1 185 ? 15.250 -1.599 -11.319 1.00 95.50 185 ALA A C 1
ATOM 1425 O O . ALA A 1 185 ? 15.584 -2.713 -11.714 1.00 95.50 185 ALA A O 1
ATOM 1426 N N . GLY A 1 186 ? 16.154 -0.667 -11.003 1.00 93.19 186 GLY A N 1
ATOM 1427 C CA . GLY A 1 186 ? 17.595 -0.904 -11.076 1.00 93.19 186 GLY A CA 1
ATOM 1428 C C . GLY A 1 186 ? 18.085 -2.002 -10.125 1.00 93.19 186 GLY A C 1
ATOM 1429 O O . GLY A 1 186 ? 18.986 -2.756 -10.494 1.00 93.19 186 GLY A O 1
ATOM 1430 N N . ARG A 1 187 ? 17.500 -2.120 -8.923 1.00 91.56 187 ARG A N 1
ATOM 1431 C CA . ARG A 1 187 ? 17.809 -3.201 -7.970 1.00 91.56 187 ARG A CA 1
ATOM 1432 C C . ARG A 1 187 ? 17.343 -4.558 -8.480 1.00 91.56 187 ARG A C 1
ATOM 1434 O O . ARG A 1 187 ? 18.150 -5.484 -8.492 1.00 91.56 187 ARG A O 1
ATOM 1441 N N . ILE A 1 188 ? 16.109 -4.646 -8.979 1.00 89.88 188 ILE A N 1
ATOM 1442 C CA . ILE A 1 188 ? 15.556 -5.873 -9.575 1.00 89.88 188 ILE A CA 1
ATOM 1443 C C . ILE A 1 188 ? 16.445 -6.352 -10.726 1.00 89.88 188 ILE A C 1
ATOM 1445 O O . ILE A 1 188 ? 16.903 -7.494 -10.719 1.00 89.88 188 ILE A O 1
ATOM 1449 N N . THR A 1 189 ? 16.764 -5.465 -11.674 1.00 87.88 189 THR A N 1
ATOM 1450 C CA . THR A 1 189 ? 17.608 -5.807 -12.827 1.00 87.88 189 THR A CA 1
ATOM 1451 C C . THR A 1 189 ? 19.011 -6.243 -12.409 1.00 87.88 189 THR A C 1
ATOM 1453 O O . THR A 1 189 ? 19.524 -7.234 -12.920 1.00 87.88 189 THR A O 1
ATOM 1456 N N . ARG A 1 190 ? 19.631 -5.552 -11.443 1.00 86.25 190 ARG A N 1
ATOM 1457 C CA . ARG A 1 190 ? 20.959 -5.927 -10.935 1.00 86.25 190 ARG A CA 1
ATOM 1458 C C . ARG A 1 190 ? 20.949 -7.300 -10.265 1.00 86.25 190 ARG A C 1
ATOM 1460 O O . ARG A 1 190 ? 21.857 -8.083 -10.512 1.00 86.25 190 ARG A O 1
ATOM 1467 N N . ARG A 1 191 ? 19.947 -7.583 -9.425 1.00 81.56 191 ARG A N 1
ATOM 1468 C CA . ARG A 1 191 ? 19.823 -8.874 -8.730 1.00 81.56 191 ARG A CA 1
ATOM 1469 C C . ARG A 1 191 ? 19.571 -10.009 -9.723 1.00 81.56 191 ARG A C 1
ATOM 1471 O O . ARG A 1 191 ? 20.139 -11.078 -9.564 1.00 81.56 191 ARG A O 1
ATOM 1478 N N . SER A 1 192 ? 18.811 -9.735 -10.783 1.00 79.00 192 SER A N 1
ATOM 1479 C CA . SER A 1 192 ? 18.544 -10.696 -11.864 1.00 79.00 192 SER A CA 1
ATOM 1480 C C . SER A 1 192 ? 19.789 -11.056 -12.688 1.00 79.00 192 SER A C 1
ATOM 1482 O O . SER A 1 192 ? 19.816 -12.097 -13.328 1.00 79.00 192 SER A O 1
ATOM 1484 N N . ALA A 1 193 ? 20.814 -10.201 -12.693 1.00 75.62 193 ALA A N 1
ATOM 1485 C CA . ALA A 1 193 ? 22.054 -10.409 -13.440 1.00 75.62 193 ALA A CA 1
ATOM 1486 C C . ALA A 1 193 ? 23.170 -11.090 -12.621 1.00 75.62 193 ALA A C 1
ATOM 1488 O O . ALA A 1 193 ? 24.261 -11.296 -13.150 1.00 75.62 193 ALA A O 1
ATOM 1489 N N . ALA A 1 194 ? 22.950 -11.372 -11.330 1.00 71.00 194 ALA A N 1
ATOM 1490 C CA . ALA A 1 194 ? 23.979 -11.921 -10.449 1.00 71.00 194 ALA A CA 1
ATOM 1491 C C . ALA A 1 194 ? 24.359 -13.364 -10.876 1.00 71.00 194 ALA A C 1
ATOM 1493 O O . ALA A 1 194 ? 23.468 -14.209 -10.934 1.00 71.00 194 ALA A O 1
ATOM 1494 N N . PRO A 1 195 ? 25.644 -13.665 -11.177 1.00 55.34 195 PRO A N 1
ATOM 1495 C CA . PRO A 1 195 ? 26.049 -14.945 -11.781 1.00 55.34 195 PRO A CA 1
ATOM 1496 C C . PRO A 1 195 ? 26.028 -16.185 -10.866 1.00 55.34 195 PRO A C 1
ATOM 1498 O O . PRO A 1 195 ? 26.105 -17.297 -11.381 1.00 55.34 195 PRO A O 1
ATOM 1501 N N . GLU A 1 196 ? 25.961 -16.037 -9.538 1.00 50.97 196 GLU A N 1
ATOM 1502 C CA . GLU A 1 196 ? 26.140 -17.150 -8.590 1.00 50.97 196 GLU A CA 1
ATOM 1503 C C . GLU A 1 196 ? 25.155 -17.057 -7.409 1.00 50.97 196 GLU A C 1
ATOM 1505 O O . GLU A 1 196 ? 25.210 -16.118 -6.618 1.00 50.97 196 GLU A O 1
ATOM 1510 N N . GLY A 1 197 ? 24.252 -18.036 -7.285 1.00 49.72 197 GLY A N 1
ATOM 1511 C CA . GLY A 1 197 ? 23.255 -18.144 -6.203 1.00 49.72 197 GLY A CA 1
ATOM 1512 C C . GLY A 1 197 ? 21.821 -18.214 -6.736 1.00 49.72 197 GLY A C 1
ATOM 1513 O O . GLY A 1 197 ? 21.600 -17.779 -7.861 1.00 49.72 197 GLY A O 1
ATOM 1514 N N . PRO A 1 198 ? 20.862 -18.821 -6.000 1.00 45.09 198 PRO A N 1
ATOM 1515 C CA . PRO A 1 198 ? 19.580 -19.276 -6.548 1.00 45.09 198 PRO A CA 1
ATOM 1516 C C . PRO A 1 198 ? 18.891 -18.133 -7.295 1.00 45.09 198 PRO A C 1
ATOM 1518 O O . PRO A 1 198 ? 18.990 -16.991 -6.857 1.00 45.09 198 PRO A O 1
ATOM 1521 N N . GLY A 1 199 ? 18.182 -18.433 -8.389 1.00 54.62 199 GLY A N 1
ATOM 1522 C CA . GLY A 1 199 ? 17.389 -17.480 -9.189 1.00 54.62 199 GLY A CA 1
ATOM 1523 C C . GLY A 1 199 ? 16.229 -16.807 -8.435 1.00 54.62 199 GLY A C 1
ATOM 1524 O O . GLY A 1 199 ? 15.196 -16.493 -9.018 1.00 54.62 199 GLY A O 1
ATOM 1525 N N . ASP A 1 200 ? 16.388 -16.621 -7.132 1.00 66.00 200 ASP A N 1
ATOM 1526 C CA . ASP A 1 200 ? 15.511 -15.959 -6.205 1.00 66.00 200 ASP A CA 1
ATOM 1527 C C . ASP A 1 200 ? 15.861 -14.464 -6.165 1.00 66.00 200 ASP A C 1
ATOM 1529 O O . ASP A 1 200 ? 16.921 -14.034 -5.700 1.00 66.00 200 ASP A O 1
ATOM 1533 N N . LEU A 1 201 ? 14.926 -13.640 -6.638 1.00 73.94 201 LEU A N 1
ATOM 1534 C CA . LEU A 1 201 ? 14.960 -12.185 -6.452 1.00 73.94 201 LEU A CA 1
ATOM 1535 C C . LEU A 1 201 ? 14.869 -11.791 -4.967 1.00 73.94 201 LEU A C 1
ATOM 1537 O O . LEU A 1 201 ? 14.961 -10.608 -4.625 1.00 73.94 201 LEU A O 1
ATOM 1541 N N . GLY A 1 202 ? 14.663 -12.769 -4.091 1.00 78.38 202 GLY A N 1
ATOM 1542 C CA . GLY A 1 202 ? 14.428 -12.606 -2.681 1.00 78.38 202 GLY A CA 1
ATOM 1543 C C . GLY A 1 202 ? 13.199 -11.754 -2.446 1.00 78.38 202 GLY A C 1
ATOM 1544 O O . GLY A 1 202 ? 12.195 -11.846 -3.153 1.00 78.38 202 GLY A O 1
ATOM 1545 N N . ALA A 1 203 ? 13.301 -10.827 -1.500 1.00 80.38 203 ALA A N 1
ATOM 1546 C CA . ALA A 1 203 ? 12.221 -9.892 -1.210 1.00 80.38 203 ALA A CA 1
ATOM 1547 C C . ALA A 1 203 ? 11.847 -8.976 -2.400 1.00 80.38 203 ALA A C 1
ATOM 1549 O O . ALA A 1 203 ? 10.756 -8.406 -2.405 1.00 80.38 203 ALA A O 1
ATOM 1550 N N . TYR A 1 204 ? 12.699 -8.855 -3.431 1.00 87.50 204 TYR A N 1
ATOM 1551 C CA . TYR A 1 204 ? 12.354 -8.127 -4.655 1.00 87.50 204 TYR A CA 1
ATOM 1552 C C . TYR A 1 204 ? 11.428 -8.906 -5.601 1.00 87.50 204 TYR A C 1
ATOM 1554 O O . TYR A 1 204 ? 10.858 -8.302 -6.512 1.00 87.50 204 TYR A O 1
ATOM 1562 N N . GLY A 1 205 ? 11.231 -10.211 -5.377 1.00 84.31 205 GLY A N 1
ATOM 1563 C CA . GLY A 1 205 ? 10.293 -11.041 -6.140 1.00 84.31 205 GLY A CA 1
ATOM 1564 C C . GLY A 1 205 ? 8.841 -10.560 -6.060 1.00 84.31 205 GLY A C 1
ATOM 1565 O O . GLY A 1 205 ? 8.079 -10.757 -7.003 1.00 84.31 205 GLY A O 1
ATOM 1566 N N . GLU A 1 206 ? 8.486 -9.830 -4.999 1.00 87.06 206 GLU A N 1
ATOM 1567 C CA . GLU A 1 206 ? 7.175 -9.186 -4.829 1.00 87.06 206 GLU A CA 1
ATOM 1568 C C . GLU A 1 206 ? 6.857 -8.183 -5.963 1.00 87.06 206 GLU A C 1
ATOM 1570 O O . GLU A 1 206 ? 5.697 -7.958 -6.307 1.00 87.06 206 GLU A O 1
ATOM 1575 N N . PHE A 1 207 ? 7.875 -7.600 -6.609 1.00 92.19 207 PHE A N 1
ATOM 1576 C CA . PHE A 1 207 ? 7.725 -6.529 -7.604 1.00 92.19 207 PHE A CA 1
ATOM 1577 C C . PHE A 1 207 ? 7.744 -7.031 -9.062 1.00 92.19 207 PHE A C 1
ATOM 1579 O O . PHE A 1 207 ? 8.426 -6.471 -9.935 1.00 92.19 207 PHE A O 1
ATOM 1586 N N . GLY A 1 208 ? 6.966 -8.080 -9.342 1.00 89.31 208 GLY A N 1
ATOM 1587 C CA . GLY A 1 208 ? 6.762 -8.625 -10.692 1.00 89.31 208 GLY A CA 1
ATOM 1588 C C . GLY A 1 208 ? 5.939 -7.710 -11.620 1.00 89.31 208 GLY A C 1
ATOM 1589 O O . GLY A 1 208 ? 5.456 -6.657 -11.192 1.00 89.31 208 GLY A O 1
ATOM 1590 N N . PRO A 1 209 ? 5.718 -8.073 -12.899 1.00 90.00 209 PRO A N 1
ATOM 1591 C CA . PRO A 1 209 ? 5.037 -7.196 -13.867 1.00 90.00 209 PRO A CA 1
ATOM 1592 C C . PRO A 1 209 ? 3.634 -6.736 -13.457 1.00 90.00 209 PRO A C 1
ATOM 1594 O O . PRO A 1 209 ? 3.216 -5.624 -13.798 1.00 90.00 209 PRO A O 1
ATOM 1597 N N . TRP A 1 210 ? 2.918 -7.546 -12.670 1.00 90.50 210 TRP A N 1
ATOM 1598 C CA . TRP A 1 210 ? 1.619 -7.186 -12.103 1.00 90.50 210 TRP A CA 1
ATOM 1599 C C . TRP A 1 210 ? 1.681 -5.887 -11.281 1.00 90.50 210 TRP A C 1
ATOM 1601 O O . TRP A 1 210 ? 0.763 -5.067 -11.367 1.00 90.50 210 TRP A O 1
ATOM 1611 N N . PHE A 1 211 ? 2.761 -5.673 -10.521 1.00 95.25 211 PHE A N 1
ATOM 1612 C CA . PHE A 1 211 ? 2.946 -4.509 -9.659 1.00 95.25 211 PHE A CA 1
ATOM 1613 C C . PHE A 1 211 ? 3.055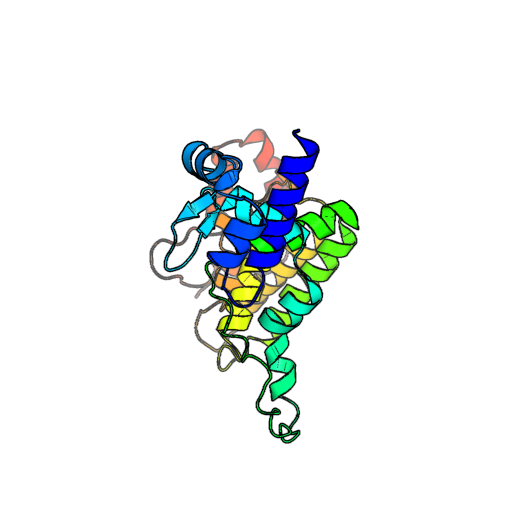 -3.241 -10.510 1.00 95.25 211 PHE A C 1
ATOM 1615 O O . PHE A 1 211 ? 2.263 -2.310 -10.355 1.00 95.25 211 PHE A O 1
ATOM 1622 N N . TRP A 1 212 ? 3.956 -3.249 -11.495 1.00 95.50 212 TRP A N 1
ATOM 1623 C CA . TRP A 1 212 ? 4.219 -2.116 -12.390 1.00 95.50 212 TRP A CA 1
ATOM 1624 C C . TRP A 1 212 ? 3.002 -1.719 -13.229 1.00 95.50 212 TRP A C 1
ATOM 1626 O O . TRP A 1 212 ? 2.760 -0.533 -13.468 1.00 95.50 212 TRP A O 1
ATOM 1636 N N . ARG A 1 213 ? 2.185 -2.699 -13.628 1.00 92.88 213 ARG A N 1
ATOM 1637 C CA . ARG A 1 213 ? 0.915 -2.457 -14.325 1.00 92.88 213 ARG A CA 1
ATOM 1638 C C . ARG A 1 213 ? -0.120 -1.749 -13.452 1.00 92.88 213 ARG A C 1
ATOM 1640 O O . ARG A 1 213 ? -0.893 -0.945 -13.967 1.00 92.88 213 ARG A O 1
ATOM 1647 N N . ARG A 1 214 ? -0.162 -2.056 -12.152 1.00 95.06 214 ARG A N 1
ATOM 1648 C CA . ARG A 1 214 ? -1.151 -1.498 -11.213 1.00 95.06 214 ARG A CA 1
ATOM 1649 C C . ARG A 1 214 ? -0.783 -0.108 -10.696 1.00 95.06 214 ARG A C 1
ATOM 1651 O O . ARG A 1 214 ? -1.650 0.569 -10.147 1.00 95.06 214 ARG A O 1
ATOM 1658 N N . LEU A 1 215 ? 0.458 0.340 -10.895 1.00 96.81 215 LEU A N 1
ATOM 1659 C CA . LEU A 1 215 ? 0.871 1.698 -10.548 1.00 96.81 215 LEU A CA 1
ATOM 1660 C C . LEU A 1 215 ? 0.053 2.741 -11.320 1.00 96.81 215 LEU A C 1
ATOM 1662 O O . LEU A 1 215 ? -0.142 2.645 -12.538 1.00 96.81 215 LEU A O 1
ATOM 1666 N N . ARG A 1 216 ? -0.387 3.777 -10.600 1.00 96.56 216 ARG A N 1
ATOM 1667 C CA . ARG A 1 216 ? -1.106 4.930 -11.153 1.00 96.56 216 ARG A CA 1
ATOM 1668 C C . ARG A 1 216 ? -0.116 5.907 -11.784 1.00 96.56 216 ARG A C 1
ATOM 1670 O O . ARG A 1 216 ? 0.284 6.888 -11.161 1.00 96.56 216 ARG A O 1
ATOM 1677 N N . LEU A 1 217 ? 0.306 5.588 -13.004 1.00 96.38 217 LEU A N 1
ATOM 1678 C CA . LEU A 1 217 ? 1.260 6.356 -13.801 1.00 96.38 217 LEU A CA 1
ATOM 1679 C C . LEU A 1 217 ? 0.686 6.675 -15.186 1.00 96.38 217 LEU A C 1
ATOM 1681 O O . LEU A 1 217 ? -0.088 5.866 -15.714 1.00 96.38 217 LEU A O 1
ATOM 1685 N N . PRO A 1 218 ? 1.093 7.803 -15.796 1.00 94.75 218 PRO A N 1
ATOM 1686 C CA . PRO A 1 218 ? 0.947 8.000 -17.229 1.00 94.75 218 PRO A CA 1
ATOM 1687 C C . PRO A 1 218 ? 1.641 6.887 -18.008 1.00 94.75 218 PRO A C 1
ATOM 1689 O O . PRO A 1 218 ? 2.598 6.267 -17.538 1.00 94.75 218 PRO A O 1
ATOM 1692 N N . GLU A 1 219 ? 1.173 6.665 -19.230 1.00 93.81 219 GLU A N 1
ATOM 1693 C CA . GLU A 1 219 ? 1.679 5.572 -20.050 1.00 93.81 219 GLU A CA 1
ATOM 1694 C C . GLU A 1 219 ? 3.158 5.737 -20.417 1.00 93.81 219 GLU A C 1
ATOM 1696 O O . GLU A 1 219 ? 3.904 4.765 -20.362 1.00 93.81 219 GLU A O 1
ATOM 1701 N N . GLU A 1 220 ? 3.604 6.962 -20.700 1.00 94.81 220 GLU A N 1
ATOM 1702 C CA . GLU A 1 220 ? 5.011 7.267 -20.991 1.00 94.81 220 GLU A CA 1
ATOM 1703 C C . GLU A 1 220 ? 5.950 6.813 -19.866 1.00 94.81 220 GLU A C 1
ATOM 1705 O O . GLU A 1 220 ? 6.907 6.075 -20.109 1.00 94.81 220 GLU A O 1
ATOM 1710 N N . ASP A 1 221 ? 5.635 7.187 -18.625 1.00 96.44 221 ASP A N 1
ATOM 1711 C CA . ASP A 1 221 ? 6.431 6.826 -17.454 1.00 96.44 221 ASP A CA 1
ATOM 1712 C C . ASP A 1 221 ? 6.412 5.316 -17.190 1.00 96.44 221 ASP A C 1
ATOM 1714 O O . ASP A 1 221 ? 7.432 4.722 -16.833 1.00 96.44 221 ASP A O 1
ATOM 1718 N N . ARG A 1 222 ? 5.253 4.671 -17.383 1.00 96.00 222 ARG A N 1
ATOM 1719 C CA . ARG A 1 222 ? 5.121 3.218 -17.228 1.00 96.00 222 ARG A CA 1
ATOM 1720 C C . ARG A 1 222 ? 5.979 2.476 -18.252 1.00 96.00 222 ARG A C 1
ATOM 1722 O O . ARG A 1 222 ? 6.688 1.545 -17.876 1.00 96.00 222 ARG A O 1
ATOM 1729 N N . ILE A 1 223 ? 5.937 2.884 -19.520 1.00 95.56 223 ILE A N 1
ATOM 1730 C CA . ILE A 1 223 ? 6.735 2.272 -20.587 1.00 95.56 223 ILE A CA 1
ATOM 1731 C C . ILE A 1 223 ? 8.235 2.525 -20.358 1.00 95.56 223 ILE A C 1
ATOM 1733 O O . ILE A 1 223 ? 9.022 1.599 -20.548 1.00 95.56 223 ILE A O 1
ATOM 1737 N N . ASP A 1 224 ? 8.653 3.701 -19.865 1.00 94.81 224 ASP A N 1
ATOM 1738 C CA . ASP A 1 224 ? 10.059 3.932 -19.473 1.00 94.81 224 ASP A CA 1
ATOM 1739 C C . ASP A 1 224 ? 10.512 2.998 -18.341 1.00 94.81 224 ASP A C 1
ATOM 1741 O O . ASP A 1 224 ? 11.619 2.463 -18.386 1.00 94.81 224 ASP A O 1
ATOM 1745 N N . LEU A 1 225 ? 9.671 2.770 -17.328 1.00 96.00 225 LEU A N 1
ATOM 1746 C CA . LEU A 1 225 ? 9.995 1.852 -16.233 1.00 96.00 225 LEU A CA 1
ATOM 1747 C C . LEU A 1 225 ? 10.071 0.400 -16.708 1.00 96.00 225 LEU A C 1
ATOM 1749 O O . LEU A 1 225 ? 11.035 -0.290 -16.381 1.00 96.00 225 LEU A O 1
ATOM 1753 N N . LEU A 1 226 ? 9.112 -0.049 -17.524 1.00 94.56 226 LEU A N 1
ATOM 1754 C CA . LEU A 1 226 ? 9.122 -1.403 -18.083 1.00 94.56 226 LEU A CA 1
ATOM 1755 C C . LEU A 1 226 ? 10.356 -1.633 -18.959 1.00 94.56 226 LEU A C 1
ATOM 1757 O O . LEU A 1 226 ? 11.026 -2.646 -18.781 1.00 94.56 226 LEU A O 1
ATOM 1761 N N . ARG A 1 227 ? 10.756 -0.652 -19.782 1.00 93.38 227 ARG A N 1
ATOM 1762 C CA . ARG A 1 227 ? 12.030 -0.677 -20.528 1.00 93.38 227 ARG A CA 1
ATOM 1763 C C . ARG A 1 227 ? 13.229 -0.946 -19.625 1.00 93.38 227 ARG A C 1
ATOM 1765 O O . ARG A 1 227 ? 14.202 -1.576 -20.027 1.00 93.38 227 ARG A O 1
ATOM 1772 N N . ARG A 1 228 ? 13.223 -0.419 -18.397 1.00 92.81 228 ARG A N 1
ATOM 1773 C CA . ARG A 1 228 ? 14.332 -0.606 -17.449 1.00 92.81 228 ARG A CA 1
ATOM 1774 C C . ARG A 1 228 ? 14.380 -1.990 -16.824 1.00 92.81 228 ARG A C 1
ATOM 1776 O O . ARG A 1 228 ? 15.458 -2.384 -16.381 1.00 92.81 228 ARG A O 1
ATOM 1783 N N . LEU A 1 229 ? 13.251 -2.682 -16.821 1.00 91.94 229 LEU A N 1
ATOM 1784 C CA . LEU A 1 229 ? 13.073 -4.005 -16.242 1.00 91.94 229 LEU A CA 1
ATOM 1785 C C . LEU A 1 229 ? 13.259 -5.127 -17.266 1.00 91.94 229 LEU A C 1
ATOM 1787 O O . LEU A 1 229 ? 13.562 -6.234 -16.854 1.00 91.94 229 LEU A O 1
ATOM 1791 N N . VAL A 1 230 ? 13.164 -4.854 -18.575 1.00 89.69 230 VAL A N 1
ATOM 1792 C CA . VAL A 1 230 ? 13.366 -5.866 -19.635 1.00 89.69 230 VAL A CA 1
ATOM 1793 C C . VAL A 1 230 ? 14.634 -6.712 -19.456 1.00 89.69 230 VAL A C 1
ATOM 1795 O O . VAL A 1 230 ? 14.543 -7.920 -19.647 1.00 89.69 230 VAL A O 1
ATOM 1798 N N . PRO A 1 231 ? 15.807 -6.179 -19.047 1.00 87.25 231 PRO A N 1
ATOM 1799 C CA . PRO A 1 231 ? 16.970 -7.042 -18.856 1.00 87.25 231 PRO A CA 1
ATOM 1800 C C . PRO A 1 231 ? 16.772 -8.116 -17.771 1.00 87.25 231 PRO A C 1
ATOM 1802 O O . PRO A 1 231 ? 17.472 -9.116 -17.802 1.00 87.25 231 PRO A O 1
ATOM 1805 N N . ALA A 1 232 ? 15.814 -7.954 -16.851 1.00 85.12 232 ALA A N 1
ATOM 1806 C CA . ALA A 1 232 ? 15.444 -8.961 -15.855 1.00 85.12 232 ALA A CA 1
ATOM 1807 C C . ALA A 1 232 ? 14.583 -10.119 -16.413 1.00 85.12 232 ALA A C 1
ATOM 1809 O O . ALA A 1 232 ? 14.332 -11.080 -15.686 1.00 85.12 232 ALA A O 1
ATOM 1810 N N . ASP A 1 233 ? 14.145 -10.067 -17.680 1.00 79.56 233 ASP A N 1
ATOM 1811 C CA . ASP A 1 233 ? 13.344 -11.127 -18.323 1.00 79.56 233 ASP A CA 1
ATOM 1812 C C . ASP A 1 233 ? 14.157 -12.389 -18.681 1.00 79.56 233 ASP A C 1
ATOM 1814 O O . ASP A 1 233 ? 13.570 -13.406 -19.045 1.00 79.56 233 ASP A O 1
ATOM 1818 N N . GLY A 1 234 ? 15.494 -12.335 -18.608 1.00 64.00 234 GLY A N 1
ATOM 1819 C CA . GLY A 1 234 ? 16.402 -13.391 -19.081 1.00 64.00 234 GLY A CA 1
ATOM 1820 C C . GLY A 1 234 ? 16.584 -14.607 -18.164 1.00 64.00 234 GLY A C 1
ATOM 1821 O O . GLY A 1 234 ? 17.271 -15.550 -18.551 1.00 64.00 234 GLY A O 1
ATOM 1822 N N . LEU A 1 235 ? 16.001 -14.612 -16.961 1.00 57.25 235 LEU A N 1
ATOM 1823 C CA . LEU A 1 235 ? 16.096 -15.747 -16.037 1.00 57.25 235 LEU A CA 1
ATOM 1824 C C . LEU A 1 235 ? 14.939 -16.740 -16.251 1.00 57.25 235 LEU A C 1
ATOM 1826 O O . LEU A 1 235 ? 13.790 -16.305 -16.355 1.00 57.25 235 LEU A O 1
ATOM 1830 N N . PRO A 1 236 ? 15.191 -18.064 -16.259 1.00 51.09 236 PRO A N 1
ATOM 1831 C CA . PRO A 1 236 ? 14.122 -19.054 -16.242 1.00 51.09 236 PRO A CA 1
ATOM 1832 C C . PRO A 1 236 ? 13.332 -18.930 -14.933 1.00 51.09 236 PRO A C 1
ATOM 1834 O O . PRO A 1 236 ? 13.863 -19.151 -13.846 1.00 51.09 236 PRO A O 1
ATOM 1837 N N . ARG A 1 237 ? 12.056 -18.557 -15.044 1.00 56.09 237 ARG A N 1
ATOM 1838 C CA . ARG A 1 237 ? 11.091 -18.531 -13.937 1.00 56.09 237 ARG A CA 1
ATOM 1839 C C . ARG A 1 237 ? 10.265 -19.812 -14.005 1.00 56.09 237 ARG A C 1
ATOM 1841 O O . ARG A 1 237 ? 9.968 -20.286 -15.101 1.00 56.09 237 ARG A O 1
ATOM 1848 N N . THR A 1 238 ? 9.927 -20.400 -12.863 1.00 47.78 238 THR A N 1
ATOM 1849 C CA . THR A 1 238 ? 9.005 -21.543 -12.828 1.00 47.78 238 THR A CA 1
ATOM 1850 C C . THR A 1 238 ? 7.629 -21.138 -13.377 1.00 47.78 238 THR A C 1
ATOM 1852 O O . THR A 1 238 ? 7.235 -19.979 -13.285 1.00 47.78 238 THR A O 1
ATOM 1855 N N . ASP A 1 239 ? 6.955 -22.096 -14.021 1.00 40.94 239 ASP A N 1
ATOM 1856 C CA . ASP A 1 239 ? 5.775 -21.942 -14.889 1.00 40.94 239 ASP A CA 1
ATOM 1857 C C . ASP A 1 239 ? 4.788 -20.813 -14.530 1.00 40.94 239 ASP A C 1
ATOM 1859 O O . ASP A 1 239 ? 4.227 -20.770 -13.436 1.00 40.94 239 ASP A O 1
ATOM 1863 N N . GLY A 1 240 ? 4.479 -19.975 -15.530 1.00 53.22 240 GLY A N 1
ATOM 1864 C CA . GLY A 1 240 ? 3.322 -19.068 -15.535 1.00 53.22 240 GLY A CA 1
ATOM 1865 C C . GLY A 1 240 ? 3.613 -17.572 -15.360 1.00 53.22 240 GLY A C 1
ATOM 1866 O O . GLY A 1 240 ? 2.691 -16.767 -15.513 1.00 53.22 240 GLY A O 1
ATOM 1867 N N . ASP A 1 241 ? 4.861 -17.182 -15.095 1.00 63.75 241 ASP A N 1
ATOM 1868 C CA . ASP A 1 241 ? 5.221 -15.782 -14.856 1.00 63.75 241 ASP A CA 1
ATOM 1869 C C . ASP A 1 241 ? 5.282 -14.953 -16.152 1.00 63.75 241 ASP A C 1
ATOM 1871 O O . ASP A 1 241 ? 6.103 -15.174 -17.043 1.00 63.75 241 ASP A O 1
ATOM 1875 N N . GLU A 1 242 ? 4.402 -13.952 -16.231 1.00 76.25 242 GLU A N 1
ATOM 1876 C CA . GLU A 1 242 ? 4.445 -12.862 -17.210 1.00 76.25 242 GLU A CA 1
ATOM 1877 C C . GLU A 1 242 ? 5.846 -12.218 -17.212 1.00 76.25 242 GLU A C 1
ATOM 1879 O O . GLU A 1 242 ? 6.376 -11.900 -16.148 1.00 76.25 242 GLU A O 1
ATOM 1884 N N . ARG A 1 243 ? 6.442 -12.000 -18.392 1.00 85.38 243 ARG A N 1
ATOM 1885 C CA . ARG A 1 243 ? 7.650 -11.170 -18.558 1.00 85.38 243 ARG A CA 1
ATOM 1886 C C . ARG A 1 243 ? 7.300 -9.680 -18.537 1.00 85.38 243 ARG A C 1
ATOM 1888 O O . ARG A 1 243 ? 6.172 -9.284 -18.843 1.00 85.38 243 ARG A O 1
ATOM 1895 N N . TYR A 1 244 ? 8.264 -8.810 -18.240 1.00 88.75 244 TYR A N 1
ATOM 1896 C CA . TYR A 1 244 ? 8.079 -7.363 -18.392 1.00 88.75 244 TYR A CA 1
ATOM 1897 C C . TYR A 1 244 ? 7.785 -6.996 -19.855 1.00 88.75 244 TYR A C 1
ATOM 1899 O O . TYR A 1 244 ? 6.940 -6.132 -20.107 1.00 88.75 244 TYR A O 1
ATOM 1907 N N . LEU A 1 245 ? 8.390 -7.702 -20.819 1.00 89.31 245 LEU A N 1
ATOM 1908 C CA . LEU A 1 245 ? 8.030 -7.605 -22.238 1.00 89.31 245 LEU A CA 1
ATOM 1909 C C . LEU A 1 245 ? 6.573 -7.994 -22.527 1.00 89.31 245 LEU A C 1
ATOM 1911 O O . LEU A 1 245 ? 5.916 -7.313 -23.314 1.00 89.31 245 LEU A O 1
ATOM 1915 N N . ASP A 1 246 ? 6.029 -9.020 -21.869 1.00 89.69 246 ASP A N 1
ATOM 1916 C CA . ASP A 1 246 ? 4.628 -9.423 -22.053 1.00 89.69 246 ASP A CA 1
ATOM 1917 C C . ASP A 1 246 ? 3.665 -8.338 -21.547 1.00 89.69 246 ASP A C 1
ATOM 1919 O O . ASP A 1 246 ? 2.635 -8.062 -22.170 1.00 89.69 246 ASP A O 1
ATOM 1923 N N . ALA A 1 247 ? 4.015 -7.664 -20.445 1.00 90.62 247 ALA A N 1
ATOM 1924 C CA . ALA A 1 247 ? 3.246 -6.526 -19.948 1.00 90.62 247 ALA A CA 1
ATOM 1925 C C . ALA A 1 247 ? 3.218 -5.376 -20.968 1.00 90.62 247 ALA A C 1
ATOM 1927 O O . ALA A 1 247 ? 2.169 -4.763 -21.174 1.00 90.62 247 ALA A O 1
ATOM 1928 N N . VAL A 1 248 ? 4.335 -5.113 -21.649 1.00 92.62 248 VAL A N 1
ATOM 1929 C CA . VAL A 1 248 ? 4.423 -4.105 -22.717 1.00 92.62 248 VAL A CA 1
ATOM 1930 C C . VAL A 1 248 ? 3.648 -4.529 -23.961 1.00 92.62 248 VAL A C 1
ATOM 1932 O O . VAL A 1 248 ? 2.891 -3.723 -24.503 1.00 92.62 248 VAL A O 1
ATOM 1935 N N . ALA A 1 249 ? 3.751 -5.795 -24.368 1.00 91.81 249 ALA A N 1
ATOM 1936 C CA . ALA A 1 249 ? 2.991 -6.347 -25.486 1.00 91.81 249 ALA A CA 1
ATOM 1937 C C . ALA A 1 249 ? 1.476 -6.211 -25.261 1.00 91.81 249 ALA A C 1
ATOM 1939 O O . ALA A 1 249 ? 0.748 -5.787 -26.160 1.00 91.81 249 ALA A O 1
ATOM 1940 N N . ARG A 1 250 ? 0.994 -6.468 -24.036 1.00 91.56 250 ARG A N 1
ATOM 1941 C CA . ARG A 1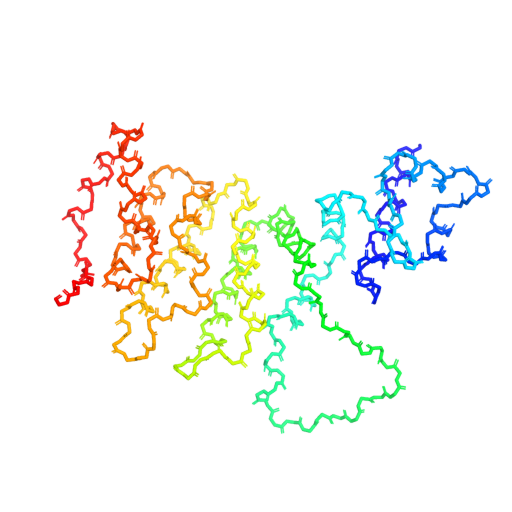 250 ? -0.414 -6.239 -23.672 1.00 91.56 250 ARG A CA 1
ATOM 1942 C C . ARG A 1 250 ? -0.824 -4.774 -23.791 1.00 91.56 250 ARG A C 1
ATOM 1944 O O . ARG A 1 250 ? -1.931 -4.497 -24.241 1.00 91.56 250 ARG A O 1
ATOM 1951 N N . ARG A 1 251 ? 0.032 -3.827 -23.397 1.00 92.00 251 ARG A N 1
ATOM 1952 C CA . ARG A 1 251 ? -0.262 -2.391 -23.546 1.00 92.00 251 ARG A CA 1
ATOM 1953 C C . ARG A 1 251 ? -0.307 -1.975 -25.013 1.00 92.00 251 ARG A C 1
ATOM 1955 O O . ARG A 1 251 ? -1.254 -1.301 -25.403 1.00 92.00 251 ARG A O 1
ATOM 1962 N N . LEU A 1 252 ? 0.642 -2.447 -25.821 1.00 94.19 252 LEU A N 1
ATOM 1963 C CA . LEU A 1 252 ? 0.657 -2.222 -27.267 1.00 94.19 252 LEU A CA 1
ATOM 1964 C C . LEU A 1 252 ? -0.610 -2.767 -27.943 1.00 94.19 252 LEU A C 1
ATOM 1966 O O . LEU A 1 252 ? -1.177 -2.099 -28.799 1.00 94.19 252 LEU A O 1
ATOM 1970 N N . ALA A 1 253 ? -1.085 -3.945 -27.531 1.00 95.38 253 ALA A N 1
ATOM 1971 C CA . ALA A 1 253 ? -2.325 -4.524 -28.045 1.00 95.38 253 ALA A CA 1
ATOM 1972 C C . ALA A 1 253 ? -3.582 -3.724 -27.646 1.00 95.38 253 ALA A C 1
ATOM 1974 O O . ALA A 1 253 ? -4.563 -3.725 -28.384 1.00 95.38 253 ALA A O 1
ATOM 1975 N N . LEU A 1 254 ? -3.565 -3.052 -26.488 1.00 94.62 254 LEU A N 1
ATOM 1976 C CA . LEU A 1 254 ? -4.685 -2.240 -26.000 1.00 94.62 254 LEU A CA 1
ATOM 1977 C C . LEU A 1 254 ? -4.744 -0.846 -26.643 1.00 94.62 254 LEU A C 1
ATOM 1979 O O . LEU A 1 254 ? -5.840 -0.350 -26.886 1.00 94.62 254 LEU A O 1
ATOM 1983 N N . ASP A 1 255 ? -3.595 -0.208 -26.880 1.00 94.25 255 ASP A N 1
ATOM 1984 C CA . ASP A 1 255 ? -3.506 1.149 -27.439 1.00 94.25 255 ASP A CA 1
ATOM 1985 C C . ASP A 1 255 ? -2.206 1.328 -28.241 1.00 94.25 255 ASP A C 1
ATOM 1987 O O . ASP A 1 255 ? -1.214 1.907 -27.784 1.00 94.25 255 ASP A O 1
ATOM 1991 N N . ALA A 1 256 ? -2.198 0.781 -29.457 1.00 94.00 256 ALA A N 1
ATOM 1992 C CA . ALA A 1 256 ? -1.032 0.845 -30.328 1.00 94.00 256 ALA A CA 1
ATOM 1993 C C . ALA A 1 256 ? -0.598 2.286 -30.672 1.00 94.00 256 ALA A C 1
ATOM 1995 O O . ALA A 1 256 ? 0.602 2.560 -30.565 1.00 94.00 256 ALA A O 1
ATOM 1996 N N . PRO A 1 257 ? -1.507 3.225 -31.024 1.00 95.00 257 PRO A N 1
ATOM 1997 C CA . PRO A 1 257 ? -1.126 4.603 -31.334 1.00 95.00 257 PRO A CA 1
ATOM 1998 C C . PRO A 1 257 ? -0.403 5.322 -30.190 1.00 95.00 257 PRO A C 1
ATOM 2000 O O . PRO A 1 257 ? 0.508 6.108 -30.454 1.00 95.00 257 PRO A O 1
ATOM 2003 N N . ALA A 1 258 ? -0.765 5.049 -28.932 1.00 92.69 258 ALA A N 1
ATOM 2004 C CA . ALA A 1 258 ? -0.085 5.642 -27.781 1.00 92.69 258 ALA A CA 1
ATOM 2005 C C . ALA A 1 258 ? 1.267 4.976 -27.470 1.00 92.69 258 ALA A C 1
ATOM 2007 O O . ALA A 1 258 ? 2.223 5.660 -27.100 1.00 92.69 258 ALA A O 1
ATOM 2008 N N . VAL A 1 259 ? 1.368 3.648 -27.608 1.00 94.62 259 VAL A N 1
ATOM 2009 C CA . VAL A 1 259 ? 2.538 2.877 -27.145 1.00 94.62 259 VAL A CA 1
ATOM 2010 C C . VAL A 1 259 ? 3.640 2.771 -28.203 1.00 94.62 259 VAL A C 1
ATOM 2012 O O . VAL A 1 259 ? 4.822 2.839 -27.860 1.00 94.62 259 VAL A O 1
ATOM 2015 N N . GLN A 1 260 ? 3.297 2.644 -29.488 1.00 93.06 260 GLN A N 1
ATOM 2016 C CA . GLN A 1 260 ? 4.277 2.440 -30.562 1.00 93.06 260 GLN A CA 1
ATOM 2017 C C . GLN A 1 260 ? 5.353 3.549 -30.630 1.00 93.06 260 GLN A C 1
ATOM 2019 O O . GLN A 1 260 ? 6.536 3.202 -30.688 1.00 93.06 260 GLN A O 1
ATOM 2024 N N . PRO A 1 261 ? 5.026 4.857 -30.542 1.00 93.38 261 PRO A N 1
ATOM 2025 C CA . PRO A 1 261 ? 6.046 5.912 -30.547 1.00 93.38 261 PRO A CA 1
ATOM 2026 C C . PRO A 1 261 ? 6.998 5.848 -29.343 1.00 93.38 261 PRO A C 1
ATOM 2028 O O . PRO A 1 261 ? 8.170 6.210 -29.455 1.00 93.38 261 PRO A O 1
ATOM 2031 N N . LEU A 1 262 ? 6.512 5.376 -28.189 1.00 93.69 262 LEU A N 1
ATOM 2032 C CA . LEU A 1 262 ? 7.320 5.210 -26.980 1.00 93.69 262 LEU A CA 1
ATOM 2033 C C . LEU A 1 262 ? 8.309 4.048 -27.131 1.00 93.69 262 LEU A C 1
ATOM 2035 O O . LEU A 1 262 ? 9.460 4.178 -26.717 1.00 93.69 262 LEU A O 1
ATOM 2039 N N . LEU A 1 263 ? 7.890 2.952 -27.775 1.00 92.38 263 LEU A N 1
ATOM 2040 C CA . LEU A 1 263 ? 8.762 1.818 -28.098 1.00 92.38 263 LEU A CA 1
ATOM 2041 C C . LEU A 1 263 ? 9.864 2.188 -29.086 1.00 92.38 263 LEU A C 1
ATOM 2043 O O . LEU A 1 263 ? 10.982 1.705 -28.953 1.00 92.38 263 LEU A O 1
ATOM 2047 N N . CYS A 1 264 ? 9.605 3.091 -30.035 1.00 90.19 264 CYS A N 1
ATOM 2048 C CA . CYS A 1 264 ? 10.650 3.549 -30.951 1.00 90.19 264 CYS A CA 1
ATOM 2049 C C . CYS A 1 264 ? 11.855 4.166 -30.212 1.00 90.19 264 CYS A C 1
ATOM 2051 O O . CYS A 1 264 ? 12.987 4.032 -30.669 1.00 90.19 264 CYS A O 1
ATOM 2053 N N . ARG A 1 265 ? 11.642 4.773 -29.033 1.00 86.56 265 ARG A N 1
ATOM 2054 C CA . ARG A 1 265 ? 12.721 5.318 -28.183 1.00 86.56 265 ARG A CA 1
ATOM 2055 C C . ARG A 1 265 ? 13.576 4.237 -27.514 1.00 86.56 265 ARG A C 1
ATOM 2057 O O . ARG A 1 265 ? 14.623 4.544 -26.953 1.00 86.56 265 ARG A O 1
ATOM 2064 N N . TRP A 1 266 ? 13.138 2.981 -27.527 1.00 90.19 266 TRP A N 1
ATOM 2065 C CA . TRP A 1 266 ? 13.899 1.873 -26.957 1.00 90.19 266 TRP A CA 1
ATOM 2066 C C . TRP A 1 266 ? 15.050 1.451 -27.865 1.00 90.19 266 TRP A C 1
ATOM 2068 O O . TRP A 1 266 ? 16.053 0.968 -27.363 1.00 90.19 266 TRP A O 1
ATOM 2078 N N . PHE A 1 267 ? 14.955 1.673 -29.180 1.00 84.56 267 PHE A N 1
ATOM 2079 C CA . PHE A 1 267 ? 16.028 1.310 -30.115 1.00 84.56 267 PHE A CA 1
ATOM 2080 C C . PHE A 1 267 ? 17.316 2.120 -29.914 1.00 84.56 267 PHE A C 1
ATOM 2082 O O . PHE A 1 267 ? 18.364 1.722 -30.405 1.00 84.56 267 PHE A O 1
ATOM 2089 N N . THR A 1 268 ? 17.253 3.233 -29.180 1.00 83.00 268 THR A N 1
ATOM 2090 C CA . THR A 1 268 ? 18.430 4.006 -28.750 1.00 83.00 268 THR A CA 1
ATOM 2091 C C . THR A 1 268 ? 18.944 3.596 -27.363 1.00 83.00 268 THR A C 1
ATOM 2093 O O . THR A 1 268 ? 19.809 4.264 -26.807 1.00 83.00 268 THR A O 1
ATOM 2096 N N . ASP A 1 269 ? 18.371 2.559 -26.748 1.00 81.56 269 ASP A N 1
ATOM 2097 C CA . ASP A 1 269 ? 18.798 2.032 -25.453 1.00 81.56 269 ASP A CA 1
ATOM 2098 C C . ASP A 1 269 ? 19.873 0.959 -25.636 1.00 81.56 269 ASP A C 1
ATOM 2100 O O . ASP A 1 269 ? 19.597 -0.133 -26.121 1.00 81.56 269 ASP A O 1
ATOM 2104 N N . GLU A 1 270 ? 21.098 1.264 -25.221 1.00 80.06 270 GLU A N 1
ATOM 2105 C CA . GLU A 1 270 ? 22.261 0.384 -25.398 1.00 80.06 270 GLU A CA 1
ATOM 2106 C C . GLU A 1 270 ? 22.478 -0.585 -24.224 1.00 80.06 270 GLU A C 1
ATOM 2108 O O . GLU A 1 270 ? 23.496 -1.275 -24.152 1.00 80.06 270 GLU A O 1
ATOM 2113 N N . ARG A 1 271 ? 21.559 -0.629 -23.250 1.00 80.38 271 ARG A N 1
ATOM 2114 C CA . ARG A 1 271 ? 21.719 -1.498 -22.077 1.00 80.38 271 ARG A CA 1
ATOM 2115 C C . ARG A 1 271 ? 21.661 -2.975 -22.486 1.00 80.38 271 ARG A C 1
ATOM 2117 O O . ARG A 1 271 ? 20.740 -3.364 -23.205 1.00 80.38 271 ARG A O 1
ATOM 2124 N N . PRO A 1 272 ? 22.594 -3.815 -21.997 1.00 74.56 272 PRO A N 1
ATOM 2125 C CA . PRO A 1 272 ? 22.644 -5.215 -22.384 1.00 74.56 272 PRO A CA 1
ATOM 2126 C C . PRO A 1 272 ? 21.403 -5.947 -21.875 1.00 74.56 272 PRO A C 1
ATOM 2128 O O . PRO A 1 272 ? 20.989 -5.777 -20.725 1.00 74.56 272 PRO A O 1
ATOM 2131 N N . LEU A 1 273 ? 20.824 -6.776 -22.737 1.00 73.88 273 LEU A N 1
ATOM 2132 C CA . LEU A 1 273 ? 19.807 -7.738 -22.339 1.00 73.88 273 LEU A CA 1
ATOM 2133 C C . LEU A 1 273 ? 20.506 -8.978 -21.784 1.00 73.88 273 LEU A C 1
ATOM 2135 O O . LEU A 1 273 ? 21.506 -9.422 -22.349 1.00 73.88 273 LEU A O 1
ATOM 2139 N N . LEU A 1 274 ? 19.983 -9.542 -20.693 1.00 64.25 274 LEU A N 1
ATOM 2140 C CA . LEU A 1 274 ? 20.392 -10.874 -20.261 1.00 64.25 274 LEU A CA 1
ATOM 2141 C C . LEU A 1 274 ? 19.836 -11.862 -21.285 1.00 64.25 274 LEU A C 1
ATOM 2143 O O . LEU A 1 274 ? 18.661 -12.219 -21.256 1.00 64.25 274 LEU A O 1
ATOM 2147 N N . VAL A 1 275 ? 20.665 -12.233 -22.252 1.00 54.31 275 VAL A N 1
ATOM 2148 C CA . VAL A 1 275 ? 20.362 -13.330 -23.163 1.00 54.31 275 VAL A CA 1
ATOM 2149 C C . VAL A 1 275 ? 20.780 -14.591 -22.418 1.00 54.31 275 VAL A C 1
ATOM 2151 O O . VAL A 1 275 ? 21.960 -14.758 -22.109 1.00 54.31 275 VAL A O 1
ATOM 2154 N N . GLY A 1 276 ? 19.808 -15.426 -22.045 1.00 48.47 276 GLY A N 1
ATOM 2155 C CA . GLY A 1 276 ? 20.112 -16.782 -21.592 1.00 48.47 276 GLY A CA 1
ATOM 2156 C C . GLY A 1 276 ? 20.887 -17.540 -22.683 1.00 48.47 276 GLY A C 1
ATOM 2157 O O . GLY A 1 276 ? 20.772 -17.167 -23.853 1.00 48.47 276 GLY A O 1
ATOM 2158 N N . PRO A 1 277 ? 21.702 -18.545 -22.324 1.00 39.53 277 PRO A N 1
ATOM 2159 C CA . PRO A 1 277 ? 22.387 -19.386 -23.305 1.00 39.53 277 PRO A CA 1
ATOM 2160 C C . PRO A 1 277 ? 21.417 -20.076 -24.275 1.00 39.53 277 PRO A C 1
ATOM 2162 O O . PRO A 1 277 ? 20.270 -20.377 -23.867 1.00 39.53 277 PRO A O 1
#

Radius of gyration: 22.76 Å; Cα contacts (8 Å, |Δi|>4): 305; chains: 1; bounding box: 55×38×66 Å

Organism: NCBI:txid66428

Foldse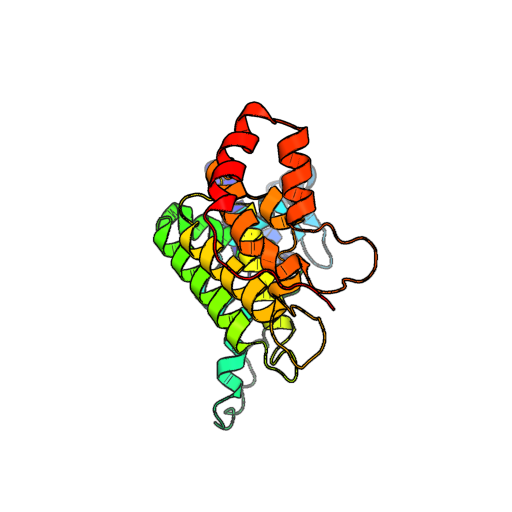ek 3Di:
DVVLVVVLLLQQLQCLVPLVLQFDAPVNLCVSQPVVVCRSVVCDVVQQWHDDDRGIHGSDPLVSLQSNLVNDPLVVVLCQQAVVLVVVVDPDDDDPDPPPPDDRDPRDPVSLSNNLNNLLVCCVPVNPVRSLVVLV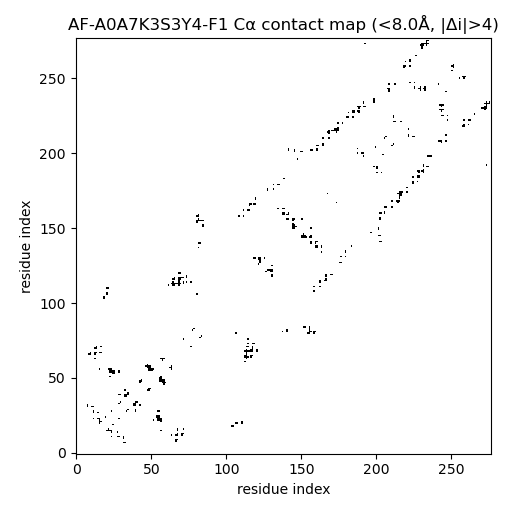VLVVSLVVQADLVGGVDLRSLLSSLCSNLSNQLPHQANVSNLVSLLVLLQLLLVCLPDPDHDNDSHSSVSCALVSLLSGRYDPLSSLVSLLSNQLSQQDDDPPDGDHSVNSLVVVCVVPVVVNVVSVVVSVPPPDDRNHHD

Mean predicted aligned error: 8.08 Å

pLDDT: mean 84.91, std 15.99, range [36.41, 98.5]

Secondary structure (DSSP, 8-state):
-HHHHHHHHHHHHHHHTSTTTTPBPHHHHHHHS-GGGTHHHHHHHTTSEEEETTEEEESSHHHHHHHHHTT--HHHHHHHHTSGGGGTSS--------TTS---PPPPGGGHHHHHHHHHHHHHHH-HHHHHHHHHHHHHHHHHHEETTEESSHHHHHHHHHHHHHHHHHSS--GGGHHHHHHHHHHHHHHHT-SSS-S--GGGGG--HHHHHHS---HHHHHHHHHHHGGGGGS--STTPPPHHHHHHHHHHH-HHHHHHHHHGGGG--PPP----